Protein AF-X1MRV0-F1 (afdb_monomer_lite)

InterPro domains:
  IPR003615 HNH nuclease [cd00085] (153-183)

Secondary structure (DSSP, 8-state):
--HHHHHHTTSS---TTS--HHHHHHHHHHHHHTGGGTS-HHHHHHHHHHHIIIIITTSSSEEEE-HHHHHHT-B-TTS-B---HHHHHHHHHHHHHTTSEEEEEE-SS-EEEEE--GGGSHHHHHHHHHHHHHHHHHT------TTT-HHHHHHHHHHTTTB-TTT--B--TTT-SGGG---HHHHHHHHHHHHHHHHTTTGGG-

Sequence (206 aa):
MSYILDVMNGKIEPRADRISLEQYVVENSYITKYLSRIVKDKALAIYHVLFHLTYFETGKSEIIIPWAKVGAFIRSEQGNIIDNNTTVKRRLGDLFQNKCINVNRQRGGANEILVHLPSEIPTCRELIEKEESALLEKEQPDKADYYSDSERRLMVLDRDKRKCIYCLIDVSEDSYVLDHIIPASIFLSISTSLKVKSTEAEEALI

Foldseek 3Di:
DWPQVCVVVVVDPDDPQFDDPVRLVVLLVLLVVFVPVQADPLLSLLLNLLSCVARGRPRHQKDKAFLQVSQQVDADPVRDGSNDSVSSVVRVVSCVVQVQKDFPDDDVGITTIGGDGLCRRPRSVVVVVVVVVVVVVVPPPPPDDCPPDLVSVVVVCVVVVQADPPPRDRHDSVRPPPPPDDPPVVVVVVVVVVVVVVVVVVVVPD

Organism: NCBI:txid412755

pLDDT: mean 79.41, std 15.35, range [37.81, 95.0]

Radius of gyration: 30.68 Å; chains: 1; bounding box: 88×43×66 Å

Structure (mmCIF, N/CA/C/O backbone):
data_AF-X1MRV0-F1
#
_entry.id   AF-X1MRV0-F1
#
loop_
_atom_site.group_PDB
_atom_site.id
_atom_site.type_symbol
_atom_site.label_atom_id
_atom_site.label_alt_id
_atom_site.label_comp_id
_atom_site.label_asym_id
_atom_site.label_entity_id
_atom_site.label_seq_id
_atom_site.pdbx_PDB_ins_code
_atom_site.Cartn_x
_atom_site.Cartn_y
_atom_site.Cartn_z
_atom_site.occupancy
_atom_site.B_iso_or_equiv
_atom_site.auth_seq_id
_atom_site.auth_comp_id
_atom_site.auth_asym_id
_atom_site.auth_atom_id
_atom_site.pdbx_PDB_model_num
ATOM 1 N N . MET A 1 1 ? 5.830 -17.963 -8.864 1.00 60.06 1 MET A N 1
ATOM 2 C CA . MET A 1 1 ? 5.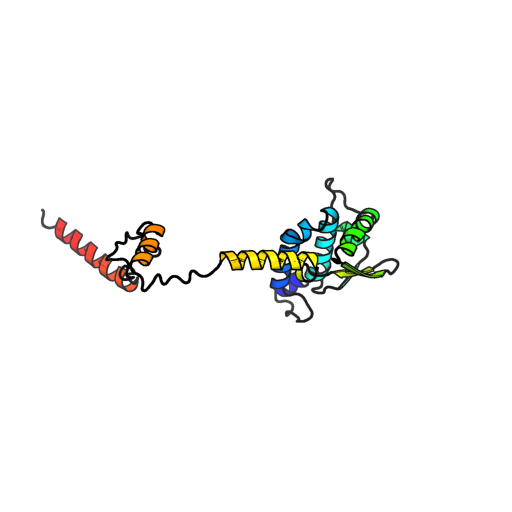473 -18.540 -7.555 1.00 60.06 1 MET A CA 1
ATOM 3 C C . MET A 1 1 ? 5.481 -17.368 -6.609 1.00 60.06 1 MET A C 1
ATOM 5 O O . MET A 1 1 ? 6.534 -16.757 -6.481 1.00 60.06 1 MET A O 1
ATOM 9 N N . SER A 1 2 ? 4.309 -16.998 -6.097 1.00 84.75 2 SER A N 1
ATOM 10 C CA . SER A 1 2 ? 4.157 -15.821 -5.245 1.00 84.75 2 SER A CA 1
ATOM 11 C C . SER A 1 2 ? 4.504 -16.193 -3.810 1.00 84.75 2 SER A C 1
ATOM 13 O O . SER A 1 2 ? 3.915 -17.125 -3.260 1.00 84.75 2 SER A O 1
ATOM 15 N N . TYR A 1 3 ? 5.433 -15.448 -3.210 1.00 87.75 3 TYR A N 1
ATOM 16 C CA . TYR A 1 3 ? 5.837 -15.627 -1.820 1.00 87.75 3 TYR A CA 1
ATOM 17 C C . TYR A 1 3 ? 4.640 -15.624 -0.866 1.00 87.75 3 TYR A C 1
ATOM 19 O O . TYR A 1 3 ? 4.511 -16.537 -0.054 1.00 87.75 3 TYR A O 1
ATOM 27 N N . ILE A 1 4 ? 3.739 -14.645 -0.988 1.00 87.12 4 ILE A N 1
ATOM 28 C CA . ILE A 1 4 ? 2.578 -14.546 -0.096 1.00 87.12 4 ILE A CA 1
ATOM 29 C C . ILE A 1 4 ? 1.635 -15.740 -0.270 1.00 87.12 4 ILE A C 1
ATOM 31 O O . ILE A 1 4 ? 1.168 -16.286 0.728 1.00 87.12 4 ILE A O 1
ATOM 35 N N . LEU A 1 5 ? 1.399 -16.208 -1.501 1.00 88.06 5 LEU A N 1
ATOM 36 C CA . LEU A 1 5 ? 0.583 -17.409 -1.722 1.00 88.06 5 LEU A CA 1
ATOM 37 C C . LEU A 1 5 ? 1.225 -18.659 -1.115 1.00 88.06 5 LEU A C 1
ATOM 39 O O . LEU A 1 5 ? 0.522 -19.517 -0.585 1.00 88.06 5 LEU A O 1
ATOM 43 N N . ASP A 1 6 ? 2.545 -18.785 -1.190 1.00 88.56 6 ASP A N 1
ATOM 44 C CA . ASP A 1 6 ? 3.247 -19.933 -0.622 1.00 88.56 6 ASP A CA 1
ATOM 45 C C . ASP A 1 6 ? 3.240 -19.908 0.916 1.00 88.56 6 ASP A C 1
ATOM 47 O O . ASP A 1 6 ? 3.082 -20.964 1.532 1.00 88.56 6 ASP A O 1
ATOM 51 N N . VAL A 1 7 ? 3.310 -18.721 1.533 1.00 87.69 7 VAL A N 1
ATOM 52 C CA . VAL A 1 7 ? 3.119 -18.533 2.984 1.00 87.69 7 VAL A CA 1
ATOM 53 C C . VAL A 1 7 ? 1.683 -18.871 3.394 1.00 87.69 7 VAL A C 1
ATOM 55 O O . VAL A 1 7 ? 1.481 -19.634 4.334 1.00 87.69 7 VAL A O 1
ATOM 58 N N . MET A 1 8 ? 0.676 -18.380 2.661 1.00 87.94 8 MET A N 1
ATOM 59 C CA . MET A 1 8 ? -0.739 -18.675 2.938 1.00 87.94 8 MET A CA 1
ATOM 60 C C . MET A 1 8 ? -1.063 -20.169 2.836 1.00 87.94 8 MET A C 1
ATOM 62 O O . MET A 1 8 ? -1.865 -20.684 3.608 1.00 87.94 8 MET A O 1
ATOM 66 N N . ASN A 1 9 ? -0.429 -20.871 1.897 1.00 91.06 9 ASN A N 1
ATOM 67 C CA . ASN A 1 9 ? -0.607 -22.311 1.710 1.00 91.06 9 ASN A CA 1
ATOM 68 C C . ASN A 1 9 ? 0.252 -23.161 2.665 1.00 91.06 9 ASN A C 1
ATOM 70 O O . ASN A 1 9 ? 0.279 -24.383 2.518 1.00 91.06 9 ASN A O 1
ATOM 74 N N . GLY A 1 10 ? 0.997 -22.543 3.589 1.00 85.75 10 GLY A N 1
ATOM 75 C CA . GLY A 1 10 ? 1.871 -23.243 4.534 1.00 85.75 10 GLY A CA 1
ATOM 76 C C . GLY A 1 10 ? 3.056 -23.965 3.884 1.00 85.75 10 GLY A C 1
ATOM 77 O O . GLY A 1 10 ? 3.650 -24.846 4.499 1.00 85.75 10 GLY A O 1
ATOM 78 N N . LYS A 1 11 ? 3.409 -23.628 2.636 1.00 87.44 11 LYS A N 1
ATOM 79 C CA . LYS A 1 11 ? 4.539 -24.247 1.920 1.00 87.44 11 LYS A CA 1
ATOM 80 C C . LYS A 1 11 ? 5.888 -23.703 2.381 1.00 87.44 11 LYS A C 1
ATOM 82 O O . LYS A 1 11 ? 6.911 -24.352 2.173 1.00 87.44 11 LYS A O 1
ATOM 87 N N . ILE A 1 12 ? 5.899 -22.487 2.927 1.00 87.44 12 ILE A N 1
ATOM 88 C CA . ILE A 1 12 ? 7.101 -21.765 3.346 1.00 87.44 12 ILE A CA 1
ATOM 89 C C . ILE A 1 12 ? 6.813 -21.083 4.685 1.00 87.44 12 ILE A C 1
ATOM 91 O O . ILE A 1 12 ? 5.772 -20.449 4.843 1.00 87.44 12 ILE A O 1
ATOM 95 N N . GLU A 1 13 ? 7.749 -21.181 5.628 1.00 82.44 13 GLU A N 1
ATOM 96 C CA . GLU A 1 13 ? 7.674 -20.447 6.893 1.00 82.44 13 GLU A CA 1
ATOM 97 C C . GLU A 1 13 ? 7.968 -18.947 6.697 1.00 82.44 13 GLU A C 1
ATOM 99 O O . GLU A 1 13 ? 8.847 -18.582 5.900 1.00 82.44 13 GLU A O 1
ATOM 104 N N . PRO A 1 14 ? 7.261 -18.059 7.421 1.00 82.25 14 PRO A N 1
ATOM 105 C CA . PRO A 1 14 ? 7.489 -16.623 7.351 1.00 82.25 14 PRO A CA 1
ATOM 106 C C . PRO A 1 14 ? 8.908 -16.283 7.814 1.00 82.25 14 PRO A C 1
ATOM 108 O O . PRO A 1 14 ? 9.385 -16.761 8.843 1.00 82.25 14 PRO A O 1
ATOM 111 N N . ARG A 1 15 ? 9.594 -15.437 7.044 1.00 84.62 15 ARG A N 1
ATOM 112 C CA . ARG A 1 15 ? 10.956 -14.993 7.360 1.00 84.62 15 ARG A CA 1
ATOM 113 C C . ARG A 1 15 ? 10.948 -13.558 7.863 1.00 84.62 15 ARG A C 1
ATOM 115 O O . ARG A 1 15 ? 10.247 -12.725 7.302 1.00 84.62 15 ARG A O 1
ATOM 122 N N . ALA A 1 16 ? 11.790 -13.258 8.850 1.00 81.00 16 ALA A N 1
ATOM 123 C CA . ALA A 1 16 ? 11.923 -11.913 9.414 1.00 81.00 16 ALA A CA 1
ATOM 124 C C . ALA A 1 16 ? 12.467 -10.870 8.415 1.00 81.00 16 ALA A C 1
ATOM 126 O O . ALA A 1 16 ? 12.251 -9.679 8.598 1.00 81.00 16 ALA A O 1
ATOM 127 N N . ASP A 1 17 ? 13.161 -11.300 7.352 1.00 84.69 17 ASP A N 1
ATOM 128 C CA . ASP A 1 17 ? 13.683 -10.422 6.293 1.00 84.69 17 ASP A CA 1
ATOM 129 C C . ASP A 1 17 ? 12.650 -10.091 5.202 1.00 84.69 17 ASP A C 1
ATOM 131 O O . ASP A 1 17 ? 13.000 -9.492 4.181 1.00 84.69 17 ASP A O 1
ATOM 135 N N . ARG A 1 18 ? 11.399 -10.532 5.370 1.00 87.62 18 ARG A N 1
ATOM 136 C CA . ARG A 1 18 ? 10.326 -10.383 4.388 1.00 87.62 18 ARG A CA 1
ATOM 137 C C . ARG A 1 18 ? 9.059 -9.853 5.038 1.00 87.62 18 ARG A C 1
ATOM 139 O O . ARG A 1 18 ? 8.814 -10.066 6.220 1.00 87.62 18 ARG A O 1
ATOM 146 N N . ILE A 1 19 ? 8.234 -9.201 4.230 1.00 91.50 19 ILE A N 1
ATOM 147 C CA . ILE A 1 19 ? 6.936 -8.692 4.677 1.00 91.50 19 ILE A CA 1
ATOM 148 C C . ILE A 1 19 ? 6.023 -9.842 5.136 1.00 91.50 19 ILE A C 1
ATOM 150 O O . ILE A 1 19 ? 6.005 -10.919 4.529 1.00 91.50 19 ILE A O 1
ATOM 154 N N . SER A 1 20 ? 5.257 -9.618 6.202 1.00 91.69 20 SER A N 1
ATOM 155 C CA . SER A 1 20 ? 4.195 -10.537 6.621 1.00 91.69 20 SER A CA 1
ATOM 156 C C . SER A 1 20 ? 2.920 -10.317 5.797 1.00 91.69 20 SER A C 1
ATOM 158 O O . SER A 1 20 ? 2.747 -9.281 5.153 1.00 91.69 20 SER A O 1
ATOM 160 N N . LEU A 1 21 ? 1.994 -11.282 5.820 1.00 90.19 21 LEU A N 1
ATOM 161 C CA . LEU A 1 21 ? 0.690 -11.120 5.165 1.00 90.19 21 LEU A CA 1
ATOM 162 C C . LEU A 1 21 ? -0.099 -9.948 5.767 1.00 90.19 21 LEU A C 1
ATOM 164 O O . LEU A 1 21 ? -0.656 -9.142 5.029 1.00 90.19 21 LEU A O 1
ATOM 168 N N . GLU A 1 22 ? -0.118 -9.841 7.096 1.00 90.88 22 GLU A N 1
ATOM 169 C CA . GLU A 1 22 ? -0.812 -8.768 7.816 1.00 90.88 22 GLU A CA 1
ATOM 170 C C . GLU A 1 22 ? -0.275 -7.398 7.404 1.00 90.88 22 GLU A C 1
ATOM 172 O O . GLU A 1 22 ? -1.039 -6.520 7.004 1.00 90.88 22 GLU A O 1
ATOM 177 N N . GLN A 1 23 ? 1.052 -7.249 7.403 1.00 92.25 23 GLN A N 1
ATOM 178 C CA . GLN A 1 23 ? 1.693 -6.009 6.991 1.00 92.25 23 GLN A CA 1
ATOM 179 C C . GLN A 1 23 ? 1.422 -5.707 5.514 1.00 92.25 23 GLN A C 1
ATOM 181 O O . GLN A 1 23 ? 1.105 -4.570 5.181 1.00 92.25 23 GLN A O 1
ATOM 186 N N . TYR A 1 24 ? 1.466 -6.706 4.625 1.00 94.00 24 TYR A N 1
ATOM 187 C CA . TYR A 1 24 ? 1.129 -6.507 3.213 1.00 94.00 24 TYR A CA 1
ATOM 188 C C . TYR A 1 24 ? -0.292 -5.963 3.029 1.00 94.00 24 TYR A C 1
ATOM 190 O O . TYR A 1 24 ? -0.493 -5.039 2.245 1.00 94.00 24 TYR A O 1
ATOM 198 N N . VAL A 1 25 ? -1.274 -6.508 3.753 1.00 93.88 25 VAL A N 1
ATOM 199 C CA . VAL A 1 25 ? -2.677 -6.073 3.665 1.00 93.88 25 VAL A CA 1
ATOM 200 C C . VAL A 1 25 ? -2.846 -4.640 4.170 1.00 93.88 25 VAL A C 1
ATOM 202 O O . VAL A 1 25 ? -3.489 -3.832 3.493 1.00 93.88 25 VAL A O 1
ATOM 205 N N . VAL A 1 26 ? -2.246 -4.309 5.317 1.00 94.25 26 VAL A N 1
ATOM 206 C CA . VAL A 1 26 ? -2.285 -2.952 5.884 1.00 94.25 26 VAL A CA 1
ATOM 207 C C . VAL A 1 26 ? -1.642 -1.953 4.926 1.00 94.25 26 VAL A C 1
ATOM 209 O O . VAL A 1 26 ? -2.277 -0.971 4.543 1.00 94.25 26 VAL A O 1
ATOM 212 N N . GLU A 1 27 ? -0.432 -2.236 4.451 1.00 94.38 27 GLU A N 1
ATOM 213 C CA . GLU A 1 27 ? 0.288 -1.351 3.535 1.00 94.38 27 GLU A CA 1
ATOM 214 C C . GLU A 1 27 ? -0.450 -1.215 2.199 1.00 94.38 27 GLU A C 1
ATOM 216 O O . GLU A 1 27 ? -0.593 -0.111 1.683 1.00 94.38 27 GLU A O 1
ATOM 221 N N . ASN A 1 28 ? -1.033 -2.293 1.667 1.00 94.38 28 ASN A N 1
ATOM 222 C CA . ASN A 1 28 ? -1.857 -2.220 0.461 1.00 94.38 28 ASN A CA 1
ATOM 223 C C . ASN A 1 28 ? -3.084 -1.306 0.654 1.00 94.38 28 ASN A C 1
ATOM 225 O O . ASN A 1 28 ? -3.447 -0.545 -0.247 1.00 94.38 28 ASN A O 1
ATOM 229 N N . SER A 1 29 ? -3.699 -1.324 1.843 1.00 94.38 29 SER A N 1
ATOM 230 C CA . SER A 1 29 ? -4.788 -0.397 2.177 1.00 94.38 29 SER A CA 1
ATOM 231 C C . SER A 1 29 ? -4.311 1.063 2.161 1.00 94.38 29 SER A C 1
ATOM 233 O O . SER A 1 29 ? -4.988 1.933 1.601 1.00 94.38 29 SER A O 1
ATOM 235 N N . TYR A 1 30 ? -3.097 1.325 2.656 1.00 94.88 30 TYR A N 1
ATOM 236 C CA . TYR A 1 30 ? -2.500 2.660 2.714 1.00 94.88 30 TYR A CA 1
ATOM 237 C C . TYR A 1 30 ? -2.228 3.255 1.331 1.00 94.88 30 TYR A C 1
ATOM 239 O O . TYR A 1 30 ? -2.362 4.468 1.151 1.00 94.88 30 TYR A O 1
ATOM 247 N N . ILE A 1 31 ? -1.946 2.422 0.325 1.00 94.00 31 ILE A N 1
ATOM 248 C CA . ILE A 1 31 ? -1.811 2.870 -1.071 1.00 94.00 31 ILE A CA 1
ATOM 249 C C . ILE A 1 31 ? -3.087 3.582 -1.525 1.00 94.00 31 ILE A C 1
ATOM 251 O O . ILE A 1 31 ? -3.056 4.714 -2.009 1.00 94.00 31 ILE A O 1
ATOM 255 N N . THR A 1 32 ? -4.229 2.921 -1.355 1.00 91.88 32 THR A N 1
ATOM 256 C CA . THR A 1 32 ? -5.513 3.456 -1.823 1.00 91.88 32 THR A CA 1
ATOM 257 C C . THR A 1 32 ? -6.003 4.620 -0.969 1.00 91.88 32 THR A C 1
ATOM 259 O O . THR A 1 32 ? -6.609 5.552 -1.497 1.00 91.88 32 THR A O 1
ATOM 262 N N . LYS A 1 33 ? -5.710 4.602 0.334 1.00 92.50 33 LYS A N 1
ATOM 263 C CA . LYS A 1 33 ? -6.206 5.589 1.295 1.00 92.50 33 LYS A CA 1
ATOM 264 C C . LYS A 1 33 ? -5.391 6.885 1.318 1.00 92.50 33 LYS A C 1
ATOM 266 O O . LYS A 1 33 ? -5.978 7.968 1.379 1.00 92.50 33 LYS A O 1
ATOM 271 N N . TYR A 1 34 ? -4.064 6.775 1.251 1.00 93.56 34 TYR A N 1
ATOM 272 C CA . TYR A 1 34 ? -3.136 7.896 1.426 1.00 93.56 34 TYR A CA 1
ATOM 273 C C . TYR A 1 34 ? -2.383 8.235 0.147 1.00 93.56 34 TYR A C 1
ATOM 275 O O . TYR A 1 34 ? -2.407 9.388 -0.283 1.00 93.56 34 TYR A O 1
ATOM 283 N N . LEU A 1 35 ? -1.758 7.247 -0.500 1.00 92.06 35 LEU A N 1
ATOM 284 C CA . LEU A 1 35 ? -0.903 7.518 -1.660 1.00 92.06 35 LEU A CA 1
ATOM 285 C C . LEU A 1 35 ? -1.6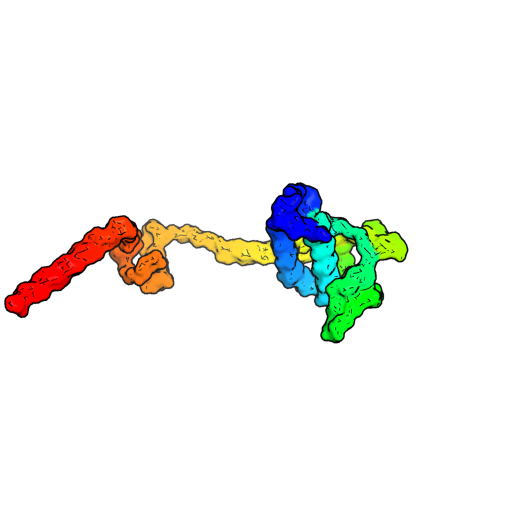96 8.073 -2.853 1.00 92.06 35 LEU A C 1
ATOM 287 O O . LEU A 1 35 ? -1.188 8.920 -3.587 1.00 92.06 35 LEU A O 1
ATOM 291 N N . SER A 1 36 ? -2.961 7.674 -2.997 1.00 92.75 36 SER A N 1
ATOM 292 C CA . SER A 1 36 ? -3.898 8.220 -3.992 1.00 92.75 36 SER A CA 1
ATOM 293 C C . SER A 1 36 ? -4.127 9.732 -3.882 1.00 92.75 36 SER A C 1
ATOM 295 O O . SER A 1 36 ? -4.467 10.374 -4.872 1.00 92.75 36 SER A O 1
ATOM 297 N N . ARG A 1 37 ? -3.915 10.326 -2.700 1.00 91.12 37 ARG A N 1
ATOM 298 C CA . ARG A 1 37 ? -4.053 11.776 -2.469 1.00 91.12 37 ARG A CA 1
ATOM 299 C C . ARG A 1 37 ? -2.806 12.563 -2.873 1.00 91.12 37 ARG A C 1
ATOM 301 O O . ARG A 1 37 ? -2.866 13.783 -2.982 1.00 91.12 37 ARG A O 1
ATOM 308 N N . ILE A 1 38 ? -1.682 11.873 -3.057 1.00 89.56 38 ILE A N 1
ATOM 309 C CA . ILE A 1 38 ? -0.359 12.466 -3.283 1.00 89.56 38 ILE A CA 1
ATOM 310 C C . ILE A 1 38 ? 0.08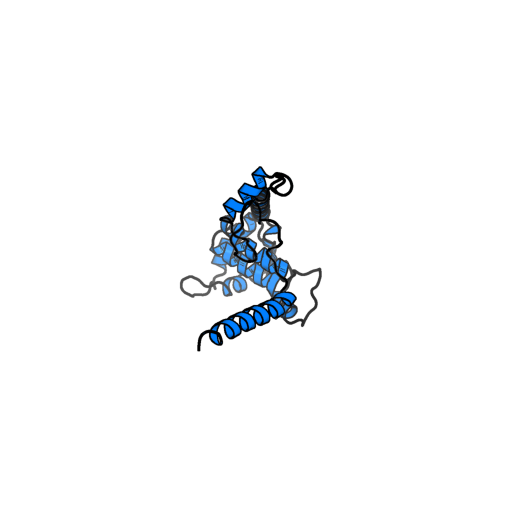0 12.254 -4.736 1.00 89.56 38 ILE A C 1
ATOM 312 O O . ILE A 1 38 ? 0.634 13.150 -5.374 1.00 89.56 38 ILE A O 1
ATOM 316 N N . VAL A 1 39 ? -0.165 11.058 -5.269 1.00 91.38 39 VAL A N 1
ATOM 317 C CA . VAL A 1 39 ? 0.342 10.612 -6.566 1.00 91.38 39 VAL A CA 1
ATOM 318 C C . VAL A 1 39 ? -0.796 10.522 -7.582 1.00 91.38 39 VAL A C 1
ATOM 320 O O . VAL A 1 39 ? -1.868 10.005 -7.295 1.00 91.38 39 VAL A O 1
ATOM 323 N N . LYS A 1 40 ? -0.537 10.980 -8.812 1.00 88.94 40 LYS A N 1
ATOM 324 C CA . LYS A 1 40 ? -1.498 10.931 -9.927 1.00 88.94 40 LYS A CA 1
ATOM 325 C C . LYS A 1 40 ? -1.834 9.494 -10.334 1.00 88.94 40 LYS A C 1
ATOM 327 O O . LYS A 1 40 ? -0.951 8.639 -10.349 1.00 88.94 40 LYS A O 1
ATOM 332 N N . ASP A 1 41 ? -3.046 9.273 -10.837 1.00 86.25 41 ASP A N 1
ATOM 333 C CA . ASP A 1 41 ? -3.634 7.954 -11.139 1.00 86.25 41 ASP A CA 1
ATOM 334 C C . ASP A 1 41 ? -2.705 6.979 -11.880 1.00 86.25 41 ASP A C 1
ATOM 336 O O . ASP A 1 41 ? -2.531 5.831 -11.480 1.00 86.25 41 ASP A O 1
ATOM 340 N N . LYS A 1 42 ? -2.042 7.429 -12.954 1.00 87.06 42 LYS A N 1
ATOM 341 C CA . LYS A 1 42 ? -1.137 6.558 -13.729 1.00 87.06 42 LYS A CA 1
ATOM 342 C C . LYS A 1 42 ? 0.142 6.206 -12.969 1.00 87.06 42 LYS A C 1
ATOM 344 O O . LYS A 1 42 ? 0.654 5.104 -13.130 1.00 87.06 42 LYS A O 1
ATOM 349 N N . ALA A 1 43 ? 0.673 7.134 -12.177 1.00 89.12 43 ALA A N 1
ATOM 350 C CA . ALA A 1 43 ? 1.832 6.872 -11.330 1.00 89.12 43 ALA A CA 1
ATOM 351 C C . ALA A 1 43 ? 1.443 5.971 -10.145 1.00 89.12 43 ALA A C 1
ATOM 353 O O . ALA A 1 43 ? 2.186 5.046 -9.828 1.00 89.12 43 ALA A O 1
ATOM 354 N N . LEU A 1 44 ? 0.243 6.152 -9.584 1.00 92.12 44 LEU A N 1
ATOM 355 C CA . LEU A 1 44 ? -0.329 5.276 -8.561 1.00 92.12 44 LEU A CA 1
ATOM 356 C C . LEU A 1 44 ? -0.475 3.836 -9.072 1.00 92.12 44 LEU A C 1
ATOM 358 O O . LEU A 1 44 ? -0.054 2.904 -8.396 1.00 92.12 44 LEU A O 1
ATOM 362 N N . ALA A 1 45 ? -0.987 3.648 -10.292 1.00 90.75 45 ALA A N 1
ATOM 363 C CA . ALA A 1 45 ? -1.087 2.328 -10.915 1.00 90.75 45 ALA A CA 1
ATOM 364 C C . ALA A 1 45 ? 0.289 1.662 -11.095 1.00 90.75 45 ALA A C 1
ATOM 366 O O . ALA A 1 45 ? 0.452 0.481 -10.793 1.00 90.75 45 ALA A O 1
ATOM 367 N N . ILE A 1 46 ? 1.299 2.423 -11.538 1.00 91.56 46 ILE A N 1
ATOM 368 C CA . ILE A 1 46 ? 2.681 1.928 -11.650 1.00 91.56 46 ILE A CA 1
ATOM 369 C C . ILE A 1 46 ? 3.213 1.507 -10.280 1.00 91.56 46 ILE A C 1
ATOM 371 O O . ILE A 1 46 ? 3.786 0.424 -10.160 1.00 91.56 46 ILE A O 1
ATOM 375 N N . TYR A 1 47 ? 3.009 2.331 -9.252 1.00 94.06 47 TYR A N 1
ATOM 376 C CA . TYR A 1 47 ? 3.424 2.002 -7.894 1.00 94.06 47 TYR A CA 1
ATOM 377 C C . TYR A 1 47 ? 2.730 0.737 -7.384 1.00 94.06 47 TYR A C 1
ATOM 379 O O . TYR A 1 47 ? 3.398 -0.140 -6.855 1.00 94.06 47 TYR A O 1
ATOM 387 N N . HIS A 1 48 ? 1.425 0.585 -7.610 1.00 93.88 48 HIS A N 1
ATOM 388 C CA . HIS A 1 48 ? 0.671 -0.589 -7.172 1.00 93.88 48 HIS A CA 1
ATOM 389 C C . HIS A 1 48 ? 1.173 -1.885 -7.831 1.00 93.88 48 HIS A C 1
ATOM 391 O O . HIS A 1 48 ? 1.276 -2.923 -7.175 1.00 93.88 48 HIS A O 1
ATOM 397 N N . VAL A 1 49 ? 1.524 -1.833 -9.120 1.00 92.88 49 VAL A N 1
ATOM 398 C CA . VAL A 1 49 ? 2.151 -2.966 -9.820 1.00 92.88 49 VAL A CA 1
ATOM 399 C C . VAL A 1 49 ? 3.525 -3.271 -9.231 1.00 92.88 49 VAL A C 1
ATOM 401 O O . VAL A 1 49 ? 3.824 -4.431 -8.960 1.00 92.88 49 VAL A O 1
ATOM 404 N N . LEU A 1 50 ? 4.359 -2.250 -9.016 1.00 93.25 50 LEU A N 1
ATOM 405 C CA . LEU A 1 50 ? 5.685 -2.428 -8.424 1.00 93.25 50 LEU A CA 1
ATOM 406 C C . LEU A 1 50 ? 5.593 -3.024 -7.018 1.00 93.25 50 LEU A C 1
ATOM 408 O O . LEU A 1 50 ? 6.266 -4.011 -6.760 1.00 93.25 50 LEU A O 1
ATOM 412 N N . PHE A 1 51 ? 4.714 -2.487 -6.172 1.00 95.00 51 PHE A N 1
ATOM 413 C CA . PHE A 1 51 ? 4.445 -2.962 -4.817 1.00 95.00 51 PHE A CA 1
ATOM 414 C C . PHE A 1 51 ? 3.999 -4.428 -4.797 1.00 95.00 51 PHE A C 1
ATOM 416 O O . PHE A 1 51 ? 4.466 -5.217 -3.979 1.00 95.00 51 PHE A O 1
ATOM 423 N N . HIS A 1 52 ? 3.123 -4.827 -5.722 1.00 93.50 52 HIS A N 1
ATOM 424 C CA . HIS A 1 52 ? 2.717 -6.223 -5.843 1.00 93.50 52 HIS A CA 1
ATOM 425 C C . HIS A 1 52 ? 3.895 -7.110 -6.278 1.00 93.50 52 HIS A C 1
ATOM 427 O O . HIS A 1 52 ? 4.197 -8.113 -5.637 1.00 93.50 52 HIS A O 1
ATOM 433 N N . LEU A 1 53 ? 4.633 -6.724 -7.319 1.00 92.31 53 LEU A N 1
ATOM 434 C CA . LEU A 1 53 ? 5.770 -7.514 -7.798 1.00 92.31 53 LEU A CA 1
ATOM 435 C C . LEU A 1 53 ? 6.911 -7.614 -6.774 1.00 92.31 53 LEU A C 1
ATOM 437 O O . LEU A 1 53 ? 7.602 -8.628 -6.741 1.00 92.31 53 LEU A O 1
ATOM 441 N N . THR A 1 54 ? 7.125 -6.599 -5.939 1.00 93.12 54 THR A N 1
ATOM 442 C CA . THR A 1 54 ? 8.118 -6.647 -4.861 1.00 93.12 54 THR A CA 1
ATOM 443 C C . THR A 1 54 ? 7.596 -7.481 -3.698 1.00 93.12 54 THR A C 1
ATOM 445 O O . THR A 1 54 ? 8.085 -8.582 -3.438 1.00 93.12 54 THR A O 1
ATOM 448 N N . TYR A 1 55 ? 6.556 -7.012 -3.021 1.00 93.38 55 TYR A N 1
ATOM 449 C CA . TYR A 1 55 ? 6.161 -7.541 -1.722 1.00 93.38 55 TYR A CA 1
ATOM 450 C C . TYR A 1 55 ? 5.313 -8.807 -1.815 1.00 93.38 55 TYR A C 1
ATOM 452 O O . TYR A 1 55 ? 5.489 -9.708 -0.998 1.00 93.38 55 TYR A O 1
ATOM 460 N N . PHE A 1 56 ? 4.451 -8.932 -2.825 1.00 92.12 56 PHE A N 1
ATOM 461 C CA . PHE A 1 56 ? 3.618 -10.126 -2.974 1.00 92.12 56 PHE A CA 1
ATOM 462 C C . PHE A 1 56 ? 4.402 -11.300 -3.568 1.00 92.12 56 PHE A C 1
ATOM 464 O O . PHE A 1 56 ? 4.362 -12.409 -3.035 1.00 92.12 56 PHE A O 1
ATOM 471 N N . GLU A 1 57 ? 5.143 -11.062 -4.655 1.00 90.75 57 GLU A N 1
ATOM 472 C CA . GLU A 1 57 ? 5.877 -12.133 -5.339 1.00 90.75 57 GLU A CA 1
ATOM 473 C C . GLU A 1 57 ? 7.185 -12.501 -4.629 1.00 90.75 57 GLU A C 1
ATOM 475 O O . GLU A 1 57 ? 7.475 -13.687 -4.478 1.00 90.75 57 GLU A O 1
ATOM 480 N N . THR A 1 58 ? 7.979 -11.519 -4.181 1.00 88.88 58 THR A N 1
ATOM 481 C CA . THR A 1 58 ? 9.311 -11.790 -3.597 1.00 88.88 58 THR A CA 1
ATOM 482 C C . THR A 1 58 ? 9.356 -11.681 -2.074 1.00 88.88 58 THR A C 1
ATOM 484 O O . THR A 1 58 ? 10.190 -12.333 -1.437 1.00 88.88 58 THR A O 1
ATOM 487 N N . GLY A 1 59 ? 8.469 -10.875 -1.484 1.00 88.69 59 GLY A N 1
ATOM 488 C CA . GLY A 1 59 ? 8.475 -10.549 -0.059 1.00 88.69 59 GLY A CA 1
ATOM 489 C C . GLY A 1 59 ? 9.498 -9.487 0.351 1.00 88.69 59 GLY A C 1
ATOM 490 O O . GLY A 1 59 ? 9.586 -9.188 1.537 1.00 88.69 59 GLY A O 1
ATOM 491 N N . LYS A 1 60 ? 10.276 -8.930 -0.587 1.00 91.75 60 LYS A N 1
ATOM 492 C CA . LYS A 1 60 ? 11.348 -7.952 -0.328 1.00 91.75 60 LYS A CA 1
ATOM 493 C C . LYS A 1 60 ? 11.039 -6.603 -0.969 1.00 91.75 60 LYS A C 1
ATOM 495 O O . LYS A 1 60 ? 10.275 -6.542 -1.925 1.00 91.75 60 LYS A O 1
ATOM 500 N N . SER A 1 61 ? 11.669 -5.540 -0.469 1.00 90.06 61 SER A N 1
ATOM 501 C CA . SER A 1 61 ? 11.550 -4.174 -1.006 1.00 90.06 61 SER A CA 1
ATOM 502 C C . SER A 1 61 ? 12.318 -3.958 -2.315 1.00 90.06 61 SER A C 1
ATOM 504 O O . SER A 1 61 ? 12.031 -3.018 -3.054 1.00 90.06 61 SER A O 1
ATOM 506 N N . GLU A 1 62 ? 13.282 -4.824 -2.628 1.00 92.06 62 GLU A N 1
ATOM 507 C CA . GLU A 1 62 ? 14.135 -4.712 -3.810 1.00 92.06 62 GLU A CA 1
ATOM 508 C C . GLU A 1 62 ? 13.719 -5.688 -4.914 1.00 92.06 62 GLU A C 1
ATOM 510 O O . GLU A 1 62 ? 13.503 -6.878 -4.672 1.00 92.06 62 GLU A O 1
ATOM 515 N N . ILE A 1 63 ? 13.665 -5.199 -6.155 1.00 91.19 63 ILE A N 1
ATOM 516 C CA . ILE A 1 63 ? 13.381 -6.007 -7.344 1.00 91.19 63 ILE A CA 1
ATOM 517 C C . ILE A 1 63 ? 14.264 -5.607 -8.522 1.00 91.19 63 ILE A C 1
ATOM 519 O O . ILE A 1 63 ? 14.605 -4.441 -8.719 1.00 91.19 63 ILE A O 1
ATOM 523 N N . ILE A 1 64 ? 14.594 -6.592 -9.356 1.00 91.00 64 ILE A N 1
ATOM 524 C CA . ILE A 1 64 ? 15.315 -6.393 -10.612 1.00 91.00 64 ILE A CA 1
ATOM 525 C C . ILE A 1 64 ? 14.341 -6.602 -11.768 1.00 91.00 64 ILE A C 1
ATOM 527 O O . ILE A 1 64 ? 13.958 -7.735 -12.068 1.00 91.00 64 ILE A O 1
ATOM 531 N N . ILE A 1 65 ? 13.915 -5.517 -12.420 1.00 88.81 65 ILE A N 1
ATOM 532 C CA . ILE A 1 65 ? 12.903 -5.597 -13.481 1.00 88.81 65 ILE A CA 1
ATOM 533 C C . ILE A 1 65 ? 13.098 -4.531 -14.576 1.00 88.81 65 ILE A C 1
ATOM 535 O O . ILE A 1 65 ? 13.424 -3.374 -14.290 1.00 88.81 65 ILE A O 1
ATOM 539 N N . PRO A 1 66 ? 12.921 -4.882 -15.866 1.00 87.81 66 PRO A N 1
ATOM 540 C CA . PRO A 1 66 ? 12.847 -3.891 -16.935 1.00 87.81 66 PRO A CA 1
ATOM 541 C C . PRO A 1 66 ? 11.522 -3.119 -16.872 1.00 87.81 66 PRO A C 1
ATOM 543 O O . PRO A 1 66 ? 10.456 -3.707 -16.694 1.00 87.81 66 PRO A O 1
ATOM 546 N N . TRP A 1 67 ? 11.560 -1.809 -17.127 1.00 85.25 67 TRP A N 1
ATOM 547 C CA . TRP A 1 67 ? 10.361 -0.955 -17.129 1.00 85.25 67 TRP A CA 1
ATOM 548 C C . TRP A 1 67 ? 9.270 -1.416 -18.104 1.00 85.25 67 TRP A C 1
ATOM 550 O O . TRP A 1 67 ? 8.086 -1.259 -17.821 1.00 85.25 67 TRP A O 1
ATOM 560 N N . ALA A 1 68 ? 9.658 -2.037 -19.222 1.00 82.81 68 ALA A N 1
ATOM 561 C CA . ALA A 1 68 ? 8.715 -2.616 -20.177 1.00 82.81 68 ALA A CA 1
ATOM 562 C C . ALA A 1 68 ? 7.847 -3.719 -19.543 1.00 82.81 68 ALA A C 1
ATOM 564 O O . ALA A 1 68 ? 6.653 -3.795 -19.811 1.00 82.81 68 ALA A O 1
ATOM 565 N N . LYS A 1 69 ? 8.418 -4.530 -18.641 1.00 85.44 69 LYS A N 1
ATOM 566 C CA . LYS A 1 69 ? 7.669 -5.579 -17.939 1.00 85.44 69 LYS A CA 1
ATOM 567 C C . LYS A 1 69 ? 6.688 -4.992 -16.924 1.00 85.44 69 LYS A C 1
ATOM 569 O O . LYS A 1 69 ? 5.625 -5.561 -16.743 1.00 85.44 69 LYS A O 1
ATOM 574 N N . VAL A 1 70 ? 7.000 -3.845 -16.315 1.00 86.06 70 VAL A N 1
ATOM 575 C CA . VAL A 1 70 ? 6.056 -3.122 -15.440 1.00 86.06 70 VAL A CA 1
ATOM 576 C C . VAL A 1 70 ? 4.859 -2.614 -16.250 1.00 86.06 70 VAL A C 1
ATOM 578 O O . VAL A 1 70 ? 3.717 -2.807 -15.843 1.00 86.06 70 VAL A O 1
ATOM 581 N N . GLY A 1 71 ? 5.110 -2.033 -17.430 1.00 82.94 71 GLY A N 1
ATOM 582 C CA . GLY A 1 71 ? 4.057 -1.580 -18.348 1.00 82.94 71 GLY A CA 1
ATOM 583 C C . GLY A 1 71 ? 3.137 -2.705 -18.832 1.00 82.94 71 GLY A C 1
ATOM 584 O O . GLY A 1 71 ? 1.940 -2.479 -18.989 1.00 82.94 71 GLY A O 1
ATOM 585 N N . ALA A 1 72 ? 3.660 -3.929 -18.964 1.00 84.44 72 ALA A N 1
ATOM 586 C CA . ALA A 1 72 ? 2.891 -5.095 -19.399 1.00 84.44 72 ALA A CA 1
ATOM 587 C C . ALA A 1 72 ? 1.723 -5.470 -18.462 1.00 84.44 72 ALA A C 1
ATOM 589 O O . ALA A 1 72 ? 0.734 -6.045 -18.913 1.00 84.44 72 ALA A O 1
ATOM 590 N N . PHE A 1 73 ? 1.816 -5.134 -17.172 1.00 84.25 73 PHE A N 1
ATOM 591 C CA . PHE A 1 73 ? 0.747 -5.382 -16.196 1.00 84.25 73 PHE A CA 1
ATOM 592 C C . PHE A 1 73 ? -0.326 -4.287 -16.178 1.00 84.25 73 PHE A C 1
ATOM 594 O O . PHE A 1 73 ? -1.359 -4.455 -15.533 1.00 84.25 73 PHE A O 1
ATOM 601 N N . ILE A 1 74 ? -0.104 -3.171 -16.876 1.00 82.69 74 ILE A N 1
ATOM 602 C CA . ILE A 1 74 ? -1.010 -2.025 -16.875 1.00 82.69 74 ILE A CA 1
ATOM 603 C C . ILE A 1 74 ? -1.754 -1.993 -18.206 1.00 82.69 74 ILE A C 1
ATOM 605 O O . ILE A 1 74 ? -1.154 -1.876 -19.276 1.00 82.69 74 ILE A O 1
ATOM 609 N N . ARG A 1 75 ? -3.083 -2.064 -18.135 1.00 78.69 75 ARG A N 1
ATOM 610 C CA . ARG A 1 75 ? -3.961 -1.881 -19.292 1.00 78.69 75 ARG A CA 1
ATOM 611 C C . ARG A 1 75 ? -4.454 -0.441 -19.347 1.00 78.69 75 ARG A C 1
ATOM 613 O O . ARG A 1 75 ? -4.769 0.164 -18.326 1.00 78.69 75 ARG A O 1
ATOM 620 N N . SER A 1 76 ? -4.496 0.110 -20.551 1.00 73.94 76 SER A N 1
ATOM 621 C CA . SER A 1 76 ? -5.162 1.380 -20.831 1.00 73.94 76 SER A CA 1
ATOM 622 C C . SER A 1 76 ? -6.685 1.226 -20.793 1.00 73.94 76 SER A C 1
ATOM 624 O O . SER A 1 76 ? -7.209 0.115 -20.855 1.00 73.94 76 SER A O 1
ATOM 626 N N . GLU A 1 77 ? -7.399 2.351 -20.766 1.00 69.44 77 GLU A N 1
ATOM 627 C CA . GLU A 1 77 ? -8.869 2.400 -20.849 1.00 69.44 77 GLU A CA 1
ATOM 628 C C . GLU A 1 77 ? -9.421 1.715 -22.110 1.00 69.44 77 GLU A C 1
ATOM 630 O O . GLU A 1 77 ? -10.528 1.192 -22.103 1.00 69.44 77 GLU A O 1
ATOM 635 N N . GLN A 1 78 ? -8.625 1.657 -23.181 1.00 74.44 78 GLN A N 1
ATOM 636 C CA . GLN A 1 78 ? -8.970 0.995 -24.443 1.00 74.44 78 GLN A CA 1
ATOM 637 C C . GLN A 1 78 ? -8.626 -0.506 -24.445 1.00 74.44 78 GLN A C 1
ATOM 639 O O . GLN A 1 78 ? -8.711 -1.159 -25.480 1.00 74.44 78 GLN A O 1
ATOM 644 N N . GLY A 1 79 ? -8.180 -1.062 -23.314 1.00 72.19 79 GLY A N 1
ATOM 645 C CA . GLY A 1 79 ? -7.797 -2.471 -23.178 1.00 72.19 79 GLY A CA 1
ATOM 646 C C . GLY A 1 79 ? -6.407 -2.820 -23.718 1.00 72.19 79 GLY A C 1
ATOM 647 O O . GLY A 1 79 ? -5.931 -3.931 -23.475 1.00 72.19 79 GLY A O 1
ATOM 648 N N . ASN A 1 80 ? -5.732 -1.876 -24.382 1.00 77.00 80 ASN A N 1
ATOM 649 C CA . ASN A 1 80 ? -4.371 -2.046 -24.889 1.00 77.00 80 ASN A CA 1
ATOM 650 C C . ASN A 1 80 ? -3.361 -2.026 -23.741 1.00 77.00 80 ASN A C 1
ATOM 652 O O . ASN A 1 80 ? -3.484 -1.214 -22.817 1.00 77.00 80 ASN A O 1
ATOM 656 N N . ILE A 1 81 ? -2.362 -2.900 -23.814 1.00 74.62 81 ILE A N 1
ATOM 657 C CA . ILE A 1 81 ? -1.250 -2.935 -22.866 1.00 74.62 81 ILE A CA 1
ATOM 658 C C . ILE A 1 81 ? -0.382 -1.679 -23.072 1.00 74.62 81 ILE A C 1
ATOM 660 O O . ILE A 1 81 ? -0.356 -1.074 -24.147 1.00 74.62 81 ILE A O 1
ATOM 664 N N . ILE A 1 82 ? 0.273 -1.206 -22.009 1.00 68.75 82 ILE A N 1
ATOM 665 C CA . ILE A 1 82 ? 1.247 -0.116 -22.116 1.00 68.75 82 ILE A CA 1
ATOM 666 C C . ILE A 1 82 ? 2.599 -0.712 -22.527 1.00 68.75 82 ILE A C 1
ATOM 668 O O . ILE A 1 82 ? 3.516 -0.861 -21.722 1.00 68.75 82 ILE A O 1
ATOM 672 N N . ASP A 1 83 ? 2.715 -1.051 -23.807 1.00 63.09 83 ASP A N 1
ATOM 673 C CA . ASP A 1 83 ? 3.910 -1.671 -24.401 1.00 63.09 83 ASP A CA 1
ATOM 674 C C . ASP A 1 83 ? 5.068 -0.662 -24.459 1.00 63.09 83 ASP A C 1
ATOM 676 O O . ASP A 1 83 ? 6.253 -0.984 -24.329 1.00 63.09 83 ASP A O 1
ATOM 680 N N . ASN A 1 84 ? 4.707 0.612 -24.631 1.00 64.62 84 ASN A N 1
ATOM 681 C CA . ASN A 1 84 ? 5.647 1.706 -24.771 1.00 64.62 84 ASN A CA 1
ATOM 682 C C . ASN A 1 84 ? 6.169 2.167 -23.404 1.00 64.62 84 ASN A C 1
ATOM 684 O O . ASN A 1 84 ? 5.519 2.907 -22.658 1.00 64.62 84 ASN A O 1
ATOM 688 N N . ASN A 1 85 ? 7.428 1.808 -23.143 1.00 70.69 85 ASN A N 1
ATOM 689 C CA . ASN A 1 85 ? 8.246 2.225 -21.996 1.00 70.69 85 ASN A CA 1
ATOM 690 C C . ASN A 1 85 ? 8.205 3.751 -21.732 1.00 70.69 85 ASN A C 1
ATOM 692 O O . ASN A 1 85 ? 8.403 4.213 -20.610 1.00 70.69 85 ASN A O 1
ATOM 696 N N . THR A 1 86 ? 7.909 4.558 -22.752 1.00 75.50 86 THR A N 1
ATOM 697 C CA . THR A 1 86 ? 7.799 6.020 -22.660 1.00 75.50 86 THR A CA 1
ATOM 698 C C . THR A 1 86 ? 6.755 6.488 -21.650 1.00 75.50 86 THR A C 1
ATOM 700 O O . THR A 1 86 ? 6.992 7.468 -20.946 1.00 75.50 86 THR A O 1
ATOM 703 N N . THR A 1 87 ? 5.609 5.811 -21.553 1.00 76.56 87 THR A N 1
ATOM 704 C CA . THR A 1 87 ? 4.521 6.225 -20.652 1.00 76.56 87 THR A CA 1
ATOM 705 C C . THR A 1 87 ? 4.890 5.964 -19.198 1.00 76.56 87 THR A C 1
ATOM 707 O O . THR A 1 87 ? 4.690 6.839 -18.358 1.00 76.56 87 THR A O 1
ATOM 710 N N . VAL A 1 88 ? 5.498 4.806 -18.925 1.00 80.88 88 VAL A N 1
ATOM 711 C CA . VAL A 1 88 ? 6.022 4.461 -17.599 1.00 80.88 88 VAL A CA 1
ATOM 712 C C . VAL A 1 88 ? 7.110 5.459 -17.212 1.00 80.88 88 VAL A C 1
ATOM 714 O O . VAL A 1 88 ? 6.964 6.157 -16.212 1.00 80.88 88 VAL A O 1
ATOM 717 N N . LYS A 1 89 ? 8.132 5.647 -18.062 1.00 82.81 89 LYS A N 1
ATOM 718 C CA . LYS A 1 89 ? 9.247 6.582 -17.816 1.00 82.81 89 LYS A CA 1
ATOM 719 C C . LYS A 1 89 ? 8.801 8.013 -17.519 1.00 82.81 89 LYS A C 1
ATOM 721 O O . LYS A 1 89 ? 9.345 8.634 -16.613 1.00 82.81 89 LYS A O 1
ATOM 726 N N . ARG A 1 90 ? 7.796 8.530 -18.236 1.00 85.44 90 ARG A N 1
ATOM 727 C CA . ARG A 1 90 ? 7.247 9.881 -18.002 1.00 85.44 90 ARG A CA 1
ATOM 728 C C . ARG A 1 90 ? 6.605 10.049 -16.626 1.00 85.44 90 ARG A C 1
ATOM 730 O O . ARG A 1 90 ? 6.500 11.174 -16.155 1.00 85.44 90 ARG A O 1
ATOM 737 N N . ARG A 1 91 ? 6.131 8.964 -16.013 1.00 86.19 91 ARG A N 1
ATOM 738 C CA . ARG A 1 91 ? 5.445 8.974 -14.712 1.00 86.19 91 ARG A CA 1
ATOM 739 C C . ARG A 1 91 ? 6.346 8.565 -13.551 1.00 86.19 91 ARG A C 1
ATOM 741 O O . ARG A 1 91 ? 5.999 8.842 -12.411 1.00 86.19 91 ARG A O 1
ATOM 748 N N . LEU A 1 92 ? 7.524 7.999 -13.827 1.00 86.62 92 LEU A N 1
ATOM 749 C CA . LEU A 1 92 ? 8.519 7.706 -12.791 1.00 86.62 92 LEU A CA 1
ATOM 750 C C . LEU A 1 92 ? 8.971 8.968 -12.047 1.00 86.62 92 LEU A C 1
ATOM 752 O O . LEU A 1 92 ? 9.235 8.890 -10.855 1.00 86.62 92 LEU A O 1
ATOM 756 N N . GLY A 1 93 ? 9.014 10.125 -12.720 1.00 87.56 93 GLY A N 1
ATOM 757 C CA . GLY A 1 93 ? 9.357 11.404 -12.089 1.00 87.56 93 GLY A CA 1
ATOM 758 C C . GLY A 1 93 ? 8.488 11.713 -10.867 1.00 87.56 93 GLY A C 1
ATOM 759 O O . GLY A 1 93 ? 9.026 12.057 -9.819 1.00 87.56 93 GLY A O 1
ATOM 760 N N . ASP A 1 94 ? 7.176 11.488 -10.972 1.00 89.50 94 ASP A N 1
ATOM 761 C CA . ASP A 1 94 ? 6.230 11.708 -9.872 1.00 89.50 94 ASP A CA 1
ATOM 762 C C . ASP A 1 94 ? 6.515 10.750 -8.694 1.00 89.50 94 ASP A C 1
ATOM 764 O O . ASP A 1 94 ? 6.427 11.143 -7.532 1.00 89.50 94 ASP A O 1
ATOM 768 N N . LEU A 1 95 ? 6.911 9.503 -8.979 1.00 90.69 95 LEU A N 1
ATOM 769 C CA . LEU A 1 95 ? 7.257 8.511 -7.953 1.00 90.69 95 LEU A CA 1
ATOM 770 C C . LEU A 1 95 ? 8.598 8.810 -7.269 1.00 90.69 95 LEU A C 1
ATOM 772 O O . LEU A 1 95 ? 8.733 8.575 -6.070 1.00 90.69 95 LEU A O 1
ATOM 776 N N . PHE A 1 96 ? 9.575 9.357 -7.997 1.00 91.69 96 PHE A N 1
ATOM 777 C CA . PHE A 1 96 ? 10.848 9.795 -7.417 1.00 91.69 96 PHE A CA 1
ATOM 778 C C . PHE A 1 96 ? 10.685 11.033 -6.540 1.00 91.69 96 PHE A C 1
ATOM 780 O O . PHE A 1 96 ? 11.226 11.079 -5.438 1.00 91.69 96 PHE A O 1
ATOM 787 N N . GLN A 1 97 ? 9.918 12.024 -7.005 1.00 91.25 97 GLN A N 1
ATOM 788 C CA . GLN A 1 97 ? 9.663 13.257 -6.255 1.00 91.25 97 GLN A CA 1
ATOM 789 C C . GLN A 1 97 ? 9.011 12.971 -4.902 1.00 91.25 97 GLN A C 1
ATOM 791 O O . GLN A 1 97 ? 9.414 13.537 -3.890 1.00 91.25 97 GLN A O 1
ATOM 796 N N . ASN A 1 98 ? 8.062 12.034 -4.877 1.00 90.06 98 ASN A N 1
ATOM 797 C CA . ASN A 1 98 ? 7.370 11.619 -3.660 1.00 90.06 98 ASN A CA 1
ATOM 798 C C . ASN A 1 98 ? 8.112 10.528 -2.868 1.00 90.06 98 ASN A C 1
ATOM 800 O O . ASN A 1 98 ? 7.560 10.002 -1.907 1.00 90.06 98 ASN A O 1
ATOM 804 N N . LYS A 1 99 ? 9.354 10.183 -3.248 1.00 92.19 99 LYS A N 1
ATOM 805 C CA . LYS A 1 99 ? 10.182 9.150 -2.596 1.00 92.19 99 LYS A CA 1
ATOM 806 C C . LYS A 1 99 ? 9.491 7.783 -2.480 1.00 92.19 99 LYS A C 1
ATOM 808 O O . LYS A 1 99 ? 9.748 7.035 -1.546 1.00 92.19 99 LYS A O 1
ATOM 813 N N . CYS A 1 100 ? 8.623 7.439 -3.430 1.00 91.88 100 CYS A N 1
ATOM 814 C CA . CYS A 1 100 ? 7.939 6.145 -3.449 1.00 91.88 100 CYS A CA 1
ATOM 815 C C . CYS A 1 100 ? 8.871 5.017 -3.911 1.00 91.88 100 CYS A C 1
ATOM 817 O O . CYS A 1 100 ? 8.717 3.866 -3.506 1.00 91.88 100 CYS A O 1
ATOM 819 N N . ILE A 1 101 ? 9.818 5.345 -4.793 1.00 92.69 101 ILE A N 1
ATOM 820 C CA . ILE A 1 101 ? 10.789 4.403 -5.352 1.00 92.69 101 ILE A CA 1
ATOM 821 C C . ILE A 1 101 ? 12.177 5.039 -5.410 1.00 92.69 101 ILE A C 1
ATOM 823 O O . ILE A 1 101 ? 12.311 6.246 -5.618 1.00 92.69 101 ILE A O 1
ATOM 827 N N . ASN A 1 102 ? 13.205 4.205 -5.314 1.00 92.06 102 ASN A N 1
ATOM 828 C CA . ASN A 1 102 ? 14.590 4.556 -5.586 1.00 92.06 102 ASN A CA 1
ATOM 829 C C . ASN A 1 102 ? 15.173 3.579 -6.618 1.00 92.06 102 ASN A C 1
ATOM 831 O O . ASN A 1 102 ? 14.839 2.396 -6.626 1.00 92.06 102 ASN A O 1
ATOM 835 N N . VAL A 1 103 ? 16.027 4.058 -7.520 1.00 87.75 103 VAL A N 1
ATOM 836 C CA . VAL A 1 103 ? 16.688 3.206 -8.519 1.00 87.75 103 VAL A CA 1
ATOM 837 C C . VAL A 1 103 ? 18.170 3.153 -8.196 1.00 87.75 103 VAL A C 1
ATOM 839 O O . VAL A 1 103 ? 18.899 4.108 -8.451 1.00 87.75 103 VAL A O 1
ATOM 842 N N . ASN A 1 104 ? 18.609 2.014 -7.664 1.00 80.88 104 ASN A N 1
ATOM 843 C CA . ASN A 1 104 ? 19.987 1.809 -7.225 1.00 80.88 104 ASN A CA 1
ATOM 844 C C . ASN A 1 104 ? 20.935 1.661 -8.421 1.00 80.88 104 ASN A C 1
ATOM 846 O O . ASN A 1 104 ? 22.038 2.208 -8.419 1.00 80.88 104 ASN A O 1
ATOM 850 N N . ARG A 1 105 ? 20.512 0.931 -9.465 1.00 76.94 105 ARG A N 1
ATOM 851 C CA . ARG A 1 105 ? 21.293 0.743 -10.697 1.00 76.94 105 ARG A CA 1
ATOM 852 C C . ARG A 1 105 ? 20.405 0.644 -11.928 1.00 76.94 105 ARG A C 1
ATOM 854 O O . ARG A 1 105 ? 19.454 -0.134 -11.967 1.00 76.94 105 ARG A O 1
ATOM 861 N N . GLN A 1 106 ? 20.786 1.372 -12.974 1.00 72.12 106 GLN A N 1
ATOM 862 C CA . GLN A 1 106 ? 20.235 1.218 -14.319 1.00 72.12 106 GLN A CA 1
ATOM 863 C C . GLN A 1 106 ? 21.240 0.437 -15.168 1.00 72.12 106 GLN A C 1
ATOM 865 O O . GLN A 1 106 ? 22.233 0.992 -15.634 1.00 72.12 106 GLN A O 1
ATOM 870 N N . ARG A 1 107 ? 21.015 -0.867 -15.359 1.00 68.25 107 ARG A N 1
ATOM 871 C CA . ARG A 1 107 ? 21.709 -1.621 -16.415 1.00 68.25 107 ARG A CA 1
ATOM 872 C C . ARG A 1 107 ? 20.842 -1.537 -17.666 1.00 68.25 107 ARG A C 1
ATOM 874 O O . ARG A 1 107 ? 19.623 -1.557 -17.548 1.00 68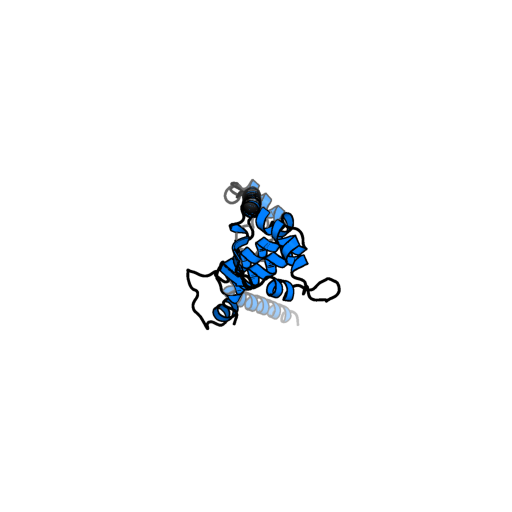.25 107 ARG A O 1
ATOM 881 N N . GLY A 1 108 ? 21.439 -1.472 -18.857 1.00 61.75 108 GLY A N 1
ATOM 882 C CA . GLY A 1 108 ? 20.747 -1.219 -20.138 1.00 61.75 108 GLY A CA 1
ATOM 883 C C . GLY A 1 108 ? 19.540 -2.115 -20.491 1.00 61.75 108 GLY A C 1
ATOM 884 O O . GLY A 1 108 ? 18.879 -1.851 -21.489 1.00 61.75 108 GLY A O 1
ATOM 885 N N . GLY A 1 109 ? 19.222 -3.132 -19.678 1.00 70.56 109 GLY A N 1
ATOM 886 C CA . GLY A 1 109 ? 17.986 -3.915 -19.737 1.00 70.56 109 GLY A CA 1
ATOM 887 C C . GLY A 1 109 ? 17.158 -3.850 -18.445 1.00 70.56 109 GLY A C 1
ATOM 888 O O . GLY A 1 109 ? 16.036 -3.347 -18.458 1.00 70.56 109 GLY A O 1
ATOM 889 N N . ALA A 1 110 ? 17.687 -4.371 -17.333 1.00 79.81 110 ALA A N 1
ATOM 890 C CA . ALA A 1 110 ? 16.966 -4.465 -16.063 1.00 79.81 110 ALA A CA 1
ATOM 891 C C . ALA A 1 110 ? 17.442 -3.419 -15.046 1.00 79.81 110 ALA A C 1
ATOM 893 O O . ALA A 1 110 ? 18.641 -3.165 -14.916 1.00 79.81 110 ALA A O 1
ATOM 894 N N . ASN A 1 111 ? 16.492 -2.841 -14.311 1.00 84.94 111 ASN A N 1
ATOM 895 C CA . ASN A 1 111 ? 16.775 -1.854 -13.275 1.00 84.94 111 ASN A CA 1
ATOM 896 C C . ASN A 1 111 ? 16.652 -2.511 -11.906 1.00 84.94 111 ASN A C 1
ATOM 898 O O . ASN A 1 111 ? 15.699 -3.251 -11.669 1.00 84.94 111 ASN A O 1
ATOM 902 N N . GLU A 1 112 ? 17.610 -2.222 -11.033 1.00 89.56 112 GLU A N 1
ATOM 903 C CA . GLU A 1 112 ? 17.547 -2.550 -9.610 1.00 89.56 112 GLU A CA 1
ATOM 904 C C . GLU A 1 112 ? 16.746 -1.430 -8.931 1.00 89.56 112 GLU A C 1
ATOM 906 O O . GLU A 1 112 ? 17.219 -0.292 -8.830 1.00 89.56 112 GLU A O 1
ATOM 911 N N . ILE A 1 113 ? 15.505 -1.736 -8.553 1.00 90.94 113 ILE A N 1
ATOM 912 C CA . ILE A 1 113 ? 14.539 -0.791 -7.991 1.00 90.94 113 ILE A CA 1
ATOM 913 C C . ILE A 1 113 ? 14.286 -1.175 -6.539 1.00 90.94 113 ILE A C 1
ATOM 915 O O . ILE A 1 113 ? 13.966 -2.326 -6.249 1.00 90.94 113 ILE A O 1
ATOM 919 N N . LEU A 1 114 ? 14.383 -0.193 -5.655 1.00 93.81 114 LEU A N 1
ATOM 920 C CA . LEU A 1 114 ? 13.920 -0.269 -4.282 1.00 93.81 114 LEU A CA 1
ATOM 921 C C . LEU A 1 114 ? 12.566 0.438 -4.197 1.00 93.81 114 LEU A C 1
ATOM 923 O O . LEU A 1 114 ? 12.432 1.593 -4.603 1.00 93.81 114 LEU A O 1
ATOM 927 N N . VAL A 1 115 ? 11.555 -0.268 -3.710 1.00 94.50 115 VAL A N 1
ATOM 928 C CA . VAL A 1 115 ? 10.206 0.262 -3.492 1.00 94.50 115 VAL A CA 1
ATOM 929 C C . VAL A 1 115 ? 10.031 0.486 -1.999 1.00 94.50 115 VAL A C 1
ATOM 931 O O . VAL A 1 115 ? 10.324 -0.409 -1.214 1.00 94.50 115 VAL A O 1
ATOM 934 N N . HIS A 1 116 ? 9.579 1.678 -1.622 1.00 94.94 116 HIS A N 1
ATOM 935 C CA . HIS A 1 116 ? 9.284 2.020 -0.234 1.00 94.94 116 HIS A CA 1
ATOM 936 C C . HIS A 1 116 ? 7.851 1.647 0.120 1.00 94.94 116 HIS A C 1
ATOM 938 O O . HIS A 1 116 ? 6.959 1.774 -0.725 1.00 94.94 116 HIS A O 1
ATOM 944 N N . LEU A 1 117 ? 7.617 1.239 1.367 1.00 94.94 117 LEU A N 1
ATOM 945 C CA . LEU A 1 117 ? 6.262 1.048 1.887 1.00 94.94 117 LEU A CA 1
ATOM 946 C C . LEU A 1 117 ? 5.543 2.397 2.044 1.00 94.94 117 LEU A C 1
ATOM 948 O O . LEU A 1 117 ? 6.195 3.406 2.314 1.00 94.94 117 LEU A O 1
ATOM 952 N N . PRO A 1 118 ? 4.207 2.445 1.941 1.00 93.75 118 PRO A N 1
ATOM 953 C CA . PRO A 1 118 ? 3.446 3.650 2.260 1.00 93.75 118 PRO A CA 1
ATOM 954 C C . PRO A 1 118 ? 3.771 4.243 3.639 1.00 93.75 118 PRO A C 1
ATOM 956 O O . PRO A 1 118 ? 3.920 5.456 3.745 1.00 93.75 118 PRO A O 1
ATOM 959 N N . SER A 1 119 ? 3.977 3.421 4.670 1.00 92.94 119 SER A N 1
ATOM 960 C CA . SER A 1 119 ? 4.421 3.884 6.002 1.00 92.94 119 SER A CA 1
ATOM 961 C C . SER A 1 119 ? 5.841 4.490 6.039 1.00 92.94 119 SER A C 1
ATOM 963 O O . SER A 1 119 ? 6.185 5.289 6.922 1.00 92.94 119 SER A O 1
ATOM 965 N N . GLU A 1 120 ? 6.694 4.150 5.070 1.00 92.38 120 GLU A N 1
ATOM 966 C CA . GLU A 1 120 ? 8.050 4.691 4.923 1.00 92.38 120 GLU A CA 1
ATOM 967 C C . GLU A 1 120 ? 8.073 6.027 4.171 1.00 92.38 120 GLU A C 1
ATOM 969 O O . GLU A 1 120 ? 9.006 6.817 4.343 1.00 92.38 120 GLU A O 1
ATOM 974 N N . ILE A 1 121 ? 7.050 6.299 3.355 1.00 93.69 121 ILE A N 1
ATOM 975 C CA . ILE A 1 121 ? 6.950 7.523 2.560 1.00 93.69 121 ILE A CA 1
ATOM 976 C C . ILE A 1 121 ? 6.594 8.695 3.492 1.00 93.69 121 ILE A C 1
ATOM 978 O O . ILE A 1 121 ? 5.520 8.676 4.094 1.00 93.69 121 ILE A O 1
ATOM 982 N N . PRO A 1 122 ? 7.426 9.756 3.583 1.00 90.75 122 PRO A N 1
ATOM 983 C CA . PRO A 1 122 ? 7.227 10.835 4.557 1.00 90.75 122 PRO A CA 1
ATOM 984 C C . PRO A 1 122 ? 5.847 11.495 4.480 1.00 90.75 122 PRO A C 1
ATOM 986 O O . PRO A 1 122 ? 5.173 11.653 5.490 1.00 90.75 122 PRO A O 1
ATOM 989 N N . THR A 1 123 ? 5.386 11.804 3.267 1.00 90.94 123 THR A N 1
ATOM 990 C CA . THR A 1 123 ? 4.082 12.441 3.042 1.00 90.94 123 THR A CA 1
ATOM 991 C C . THR A 1 123 ? 2.908 11.526 3.383 1.00 90.94 123 THR A C 1
ATOM 993 O O . THR A 1 123 ? 1.868 12.005 3.822 1.00 90.94 123 THR A O 1
ATOM 996 N N . CYS A 1 124 ? 3.048 10.210 3.206 1.00 91.75 124 CYS A N 1
ATOM 997 C CA . CYS A 1 124 ? 2.023 9.254 3.626 1.00 91.75 124 CYS A CA 1
ATOM 998 C C . CYS A 1 124 ? 2.013 9.093 5.147 1.00 91.75 124 CYS A C 1
ATOM 1000 O O . CYS A 1 124 ? 0.937 9.058 5.736 1.00 91.75 124 CYS A O 1
ATOM 1002 N N . ARG A 1 125 ? 3.189 9.059 5.783 1.00 93.25 125 ARG A N 1
ATOM 1003 C CA . ARG A 1 125 ? 3.322 8.970 7.240 1.00 93.25 125 ARG A CA 1
ATOM 1004 C C . ARG A 1 125 ? 2.616 10.118 7.953 1.00 93.25 125 ARG A C 1
ATOM 1006 O O . ARG A 1 125 ? 1.826 9.863 8.851 1.00 93.25 125 ARG A O 1
ATOM 1013 N N . GLU A 1 126 ? 2.817 11.351 7.496 1.00 92.75 126 GLU A N 1
ATOM 1014 C CA . GLU A 1 126 ? 2.126 12.522 8.056 1.00 92.75 126 GLU A CA 1
ATOM 1015 C C . GLU A 1 126 ? 0.594 12.391 7.968 1.00 92.75 126 GLU A C 1
ATOM 1017 O O . GLU A 1 126 ? -0.126 12.793 8.882 1.00 92.75 126 GLU A O 1
ATOM 1022 N N . LEU A 1 127 ? 0.072 11.810 6.880 1.00 92.06 127 LEU A N 1
ATOM 1023 C CA . LEU A 1 127 ? -1.366 11.576 6.725 1.00 92.06 127 LEU A CA 1
ATOM 1024 C C . LEU A 1 127 ? -1.885 10.461 7.639 1.00 92.06 127 LEU A C 1
ATOM 1026 O O . LEU A 1 127 ? -3.001 10.585 8.144 1.00 92.06 127 LEU A O 1
ATOM 1030 N N . ILE A 1 128 ? -1.096 9.402 7.835 1.00 91.31 128 ILE A N 1
ATOM 1031 C CA . ILE A 1 128 ? -1.414 8.297 8.747 1.00 91.31 128 ILE A CA 1
ATOM 1032 C C . ILE A 1 128 ? -1.482 8.829 10.181 1.00 91.31 128 ILE A C 1
ATOM 1034 O O . ILE A 1 128 ? -2.527 8.727 10.816 1.00 91.31 128 ILE A O 1
ATOM 1038 N N . GLU A 1 129 ? -0.428 9.502 10.645 1.00 91.12 129 GLU A N 1
ATOM 1039 C CA . GLU A 1 129 ? -0.345 10.065 12.000 1.00 91.12 129 GLU A CA 1
ATOM 1040 C C . GLU A 1 129 ? -1.468 11.079 12.271 1.00 91.12 129 GLU A C 1
ATOM 1042 O O . GLU A 1 129 ? -2.067 11.105 13.350 1.00 91.12 129 GLU A O 1
ATOM 1047 N N . LYS A 1 130 ? -1.810 11.906 11.275 1.00 90.88 130 LYS A N 1
ATOM 1048 C CA . LYS A 1 130 ? -2.915 12.866 11.388 1.00 90.88 130 LYS A CA 1
ATOM 1049 C C . LYS A 1 130 ? -4.276 12.185 11.531 1.00 90.88 130 LYS A C 1
ATOM 1051 O O . LYS A 1 130 ? -5.150 12.696 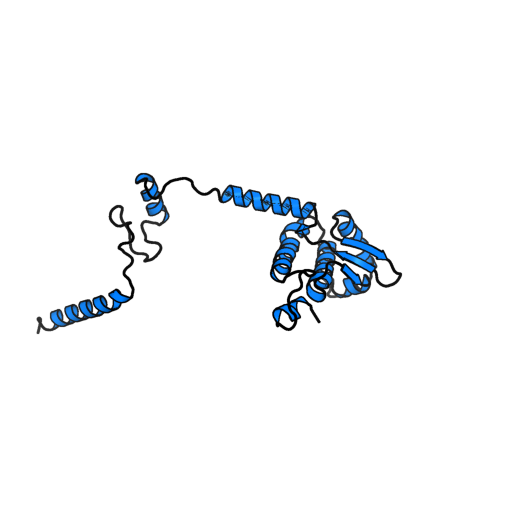12.225 1.00 90.88 130 LYS A O 1
ATOM 1056 N N . GLU A 1 131 ? -4.496 11.072 10.843 1.00 89.31 131 GLU A N 1
ATOM 1057 C CA . GLU A 1 131 ? -5.760 10.348 10.958 1.00 89.31 131 GLU A CA 1
ATOM 1058 C C . GLU A 1 131 ? -5.841 9.551 12.262 1.00 89.31 131 GLU A C 1
ATOM 1060 O O . GLU A 1 131 ? -6.881 9.574 12.916 1.00 89.31 131 GLU A O 1
ATOM 1065 N N . GLU A 1 132 ? -4.747 8.910 12.670 1.00 85.88 132 GLU A N 1
ATOM 1066 C CA . GLU A 1 132 ? -4.659 8.203 13.951 1.00 85.88 132 GLU A CA 1
ATOM 1067 C C . GLU A 1 132 ? -4.886 9.150 15.133 1.00 85.88 132 GLU A C 1
ATOM 1069 O O . GLU A 1 132 ? -5.691 8.857 16.016 1.00 85.88 132 GLU A O 1
ATOM 1074 N N . SER A 1 133 ? -4.265 10.332 15.122 1.00 84.94 133 SER A N 1
ATOM 1075 C CA . SER A 1 133 ? -4.503 11.353 16.151 1.00 84.94 133 SER A CA 1
ATOM 1076 C C . SER A 1 133 ? -5.950 11.857 16.157 1.00 84.94 133 SER A C 1
ATOM 1078 O O . SER A 1 133 ? -6.544 11.984 17.225 1.00 84.94 133 SER A O 1
ATOM 1080 N N . ALA A 1 134 ? -6.567 12.050 14.989 1.00 84.00 134 ALA A N 1
ATOM 1081 C CA . ALA A 1 134 ? -7.977 12.432 14.900 1.00 84.00 134 ALA A CA 1
ATOM 1082 C C . ALA A 1 134 ? -8.944 11.342 15.406 1.00 84.00 134 ALA A C 1
ATOM 1084 O O . ALA A 1 134 ? -10.048 11.660 15.852 1.00 84.00 134 ALA A O 1
ATOM 1085 N N . LEU A 1 135 ? -8.571 10.061 15.320 1.00 79.19 135 LEU A N 1
ATOM 1086 C CA . LEU A 1 135 ? -9.338 8.962 15.917 1.00 79.19 135 LEU A CA 1
ATOM 1087 C C . LEU A 1 135 ? -9.187 8.955 17.441 1.00 79.19 135 LEU A C 1
ATOM 1089 O O . LEU A 1 135 ? -10.194 8.903 18.141 1.00 79.19 135 LEU A O 1
ATOM 1093 N N . LEU A 1 136 ? -7.964 9.119 17.949 1.00 73.69 136 LEU A N 1
ATOM 1094 C CA . LEU A 1 136 ? -7.689 9.207 19.388 1.00 73.69 136 LEU A CA 1
ATOM 1095 C C . LEU A 1 136 ? -8.409 10.389 20.058 1.00 73.69 136 LEU A C 1
ATOM 1097 O O . LEU A 1 136 ? -8.883 10.267 21.185 1.00 73.69 136 LEU A O 1
ATOM 1101 N N . GLU A 1 137 ? -8.536 11.525 19.368 1.00 70.62 137 GLU A N 1
ATOM 1102 C CA . GLU A 1 137 ? -9.318 12.667 19.859 1.00 70.62 137 GLU A CA 1
ATOM 1103 C C . GLU A 1 137 ? -10.819 12.360 19.970 1.00 70.62 137 GLU A C 1
ATOM 1105 O O . GLU A 1 137 ? -11.486 12.874 20.868 1.00 70.62 137 GLU A O 1
ATOM 1110 N N . LYS A 1 138 ? -11.360 11.517 19.083 1.00 68.38 138 LYS A N 1
ATOM 1111 C CA . LYS A 1 138 ? -12.772 11.100 19.121 1.00 68.38 138 LYS A CA 1
ATOM 1112 C C . LYS A 1 138 ? -13.035 10.018 20.158 1.00 68.38 138 LYS A C 1
ATOM 1114 O O . LYS A 1 138 ? -14.119 9.982 20.729 1.00 68.38 138 LYS A O 1
ATOM 1119 N N . GLU A 1 139 ? -12.059 9.152 20.394 1.00 63.94 139 GLU A N 1
ATOM 1120 C CA . GLU A 1 139 ? -12.129 8.050 21.353 1.00 63.94 139 GLU A CA 1
ATOM 1121 C C . GLU A 1 139 ? -11.695 8.462 22.762 1.00 63.94 139 GLU A C 1
ATOM 1123 O O . GLU A 1 139 ? -11.284 7.607 23.546 1.00 63.94 139 GLU A O 1
ATOM 1128 N N . GLN A 1 140 ? -11.780 9.750 23.122 1.00 64.44 140 GLN A N 1
ATOM 1129 C CA . GLN A 1 140 ? -11.551 10.138 24.510 1.00 64.44 140 GLN A CA 1
ATOM 1130 C C . GLN A 1 140 ? -12.496 9.328 25.408 1.00 64.44 140 GLN A C 1
ATOM 1132 O O . GLN A 1 140 ? -13.716 9.487 25.299 1.00 64.44 140 GLN A O 1
ATOM 1137 N N . PRO A 1 141 ? -11.958 8.441 26.271 1.00 65.12 141 PRO A N 1
ATOM 1138 C CA . PRO A 1 141 ? -12.791 7.622 27.123 1.00 65.12 141 PRO A CA 1
ATOM 1139 C C . PRO A 1 141 ? -13.544 8.569 28.038 1.00 65.12 141 PRO A C 1
ATOM 1141 O O . PRO A 1 141 ? -12.940 9.424 28.697 1.00 65.12 141 PRO A O 1
ATOM 1144 N N . ASP A 1 142 ? -14.864 8.435 28.046 1.00 71.62 142 ASP A N 1
ATOM 1145 C CA . ASP A 1 142 ? -15.682 9.218 28.944 1.00 71.62 142 ASP A CA 1
ATOM 1146 C C . ASP A 1 142 ? -15.265 8.886 30.380 1.00 71.62 142 ASP A C 1
ATOM 1148 O O . ASP A 1 142 ? -15.431 7.764 30.857 1.00 71.62 142 ASP A O 1
ATOM 1152 N N . LYS A 1 143 ? -14.646 9.861 31.052 1.00 74.69 143 LYS A N 1
ATOM 1153 C CA . LYS A 1 143 ? -14.186 9.727 32.441 1.00 74.69 143 LYS A CA 1
ATOM 1154 C C . LYS A 1 143 ? -15.350 9.775 33.433 1.00 74.69 143 LYS A C 1
ATOM 1156 O O . LYS A 1 143 ? -15.119 9.706 34.638 1.00 74.69 143 LYS A O 1
ATOM 1161 N N . ALA A 1 144 ? -16.576 9.960 32.948 1.00 76.50 144 ALA A N 1
ATOM 1162 C CA . ALA A 1 144 ? -17.782 9.892 33.744 1.00 76.50 144 ALA A CA 1
ATOM 1163 C C . ALA A 1 144 ? -17.952 8.514 34.393 1.00 76.50 144 ALA A C 1
ATOM 1165 O O . ALA A 1 144 ? -17.938 7.480 33.728 1.00 76.50 144 ALA A O 1
ATOM 1166 N N . ASP A 1 145 ? -18.190 8.514 35.702 1.00 76.69 145 ASP A N 1
ATOM 1167 C CA . ASP A 1 145 ? -18.587 7.311 36.420 1.00 76.69 145 ASP A CA 1
ATOM 1168 C C . ASP A 1 145 ? -20.092 7.066 36.235 1.00 76.69 145 ASP A C 1
ATOM 1170 O O . ASP A 1 145 ? -20.924 7.608 36.958 1.00 76.69 145 ASP A O 1
ATOM 1174 N N . TYR A 1 146 ? -20.440 6.247 35.245 1.00 76.75 146 TYR A N 1
ATOM 1175 C CA . TYR A 1 146 ? -21.812 5.782 35.010 1.00 76.75 146 TYR A CA 1
ATOM 1176 C C . TYR A 1 146 ? -22.254 4.673 35.979 1.00 76.75 146 TYR A C 1
ATOM 1178 O O . TYR A 1 146 ? -23.419 4.266 35.966 1.00 76.75 146 TYR A O 1
ATOM 1186 N N . TYR A 1 147 ? -21.334 4.151 36.798 1.00 71.50 147 TYR A N 1
ATOM 1187 C CA . TYR A 1 147 ? -21.608 3.056 37.718 1.00 71.50 147 TYR A CA 1
ATOM 1188 C C . TYR A 1 147 ? -21.996 3.548 39.105 1.00 71.50 147 TYR A C 1
ATOM 1190 O O . TYR A 1 147 ? -22.898 2.960 39.687 1.00 71.50 147 TYR A O 1
ATOM 1198 N N . SER A 1 148 ? -21.385 4.610 39.632 1.00 77.88 148 SER A N 1
ATOM 1199 C CA . SER A 1 148 ? -21.715 5.132 40.971 1.00 77.88 148 SER A CA 1
ATOM 1200 C C . SER A 1 148 ? -22.733 6.275 40.942 1.00 77.88 148 SER A C 1
ATOM 1202 O O . SER A 1 148 ? -23.560 6.368 41.847 1.00 77.88 148 SER A O 1
ATOM 1204 N N . ASP A 1 149 ? -22.706 7.122 39.908 1.00 80.50 149 ASP A N 1
ATOM 1205 C CA . ASP A 1 149 ? -23.577 8.299 39.795 1.00 80.50 149 ASP A CA 1
ATOM 1206 C C . ASP A 1 149 ? -24.974 7.907 39.280 1.00 80.50 149 ASP A C 1
ATOM 1208 O O . ASP A 1 149 ? -25.138 7.431 38.151 1.00 80.50 149 ASP A O 1
ATOM 1212 N N . SER A 1 150 ? -25.997 8.097 40.118 1.00 79.75 150 SER A N 1
ATOM 1213 C CA . SER A 1 150 ? -27.379 7.737 39.797 1.00 79.75 150 SER A CA 1
ATOM 1214 C C . SER A 1 150 ? -27.958 8.558 38.648 1.00 79.75 150 SER A C 1
ATOM 1216 O O . SER A 1 150 ? -28.701 8.007 37.839 1.00 79.75 150 SER A O 1
ATOM 1218 N N . GLU A 1 151 ? -27.608 9.843 38.532 1.00 82.25 151 GLU A N 1
ATOM 1219 C CA . GLU A 1 151 ? -28.153 10.711 37.477 1.00 82.25 151 GLU A CA 1
ATOM 1220 C C . GLU A 1 151 ? -27.615 10.306 36.103 1.00 82.25 151 GLU A C 1
ATOM 1222 O O . GLU A 1 151 ? -28.354 10.221 35.121 1.00 82.25 151 GLU A O 1
ATOM 1227 N N . ARG A 1 152 ? -26.327 9.963 36.033 1.00 79.38 152 ARG A N 1
ATOM 1228 C CA . ARG A 1 152 ? -25.691 9.518 34.785 1.00 79.38 152 ARG A CA 1
ATOM 1229 C C . ARG A 1 152 ? -26.148 8.131 34.367 1.00 79.38 152 ARG A C 1
ATOM 1231 O O . ARG A 1 152 ? -26.229 7.847 33.174 1.00 79.38 152 ARG A O 1
ATOM 1238 N N . ARG A 1 153 ? -26.500 7.271 35.324 1.00 78.44 153 ARG A N 1
ATOM 1239 C CA . ARG A 1 153 ? -27.054 5.946 35.023 1.00 78.44 153 ARG A CA 1
ATOM 1240 C C . ARG A 1 153 ? -28.392 6.036 34.282 1.00 78.44 153 ARG A C 1
ATOM 1242 O O . ARG A 1 153 ? -28.630 5.257 33.361 1.00 78.44 153 ARG A O 1
ATOM 1249 N N . LEU A 1 154 ? -29.222 7.028 34.613 1.00 82.88 154 LEU A N 1
ATOM 1250 C CA . LEU A 1 154 ? -30.470 7.305 33.893 1.00 82.88 154 LEU A CA 1
ATOM 1251 C C . LEU A 1 154 ? -30.217 7.708 32.433 1.00 82.88 154 LEU A C 1
ATOM 1253 O O . LEU A 1 154 ? -30.961 7.296 31.546 1.00 82.88 154 LEU A O 1
ATOM 1257 N N . MET A 1 155 ? -29.121 8.422 32.155 1.00 84.00 155 MET A N 1
ATOM 1258 C CA . MET A 1 155 ? -28.743 8.775 30.780 1.00 84.00 155 MET A CA 1
ATOM 1259 C C . MET A 1 155 ? -28.449 7.536 29.921 1.00 84.00 155 MET A C 1
ATOM 1261 O O . MET A 1 155 ? -28.768 7.522 28.732 1.00 84.00 155 MET A O 1
ATOM 1265 N N . VAL A 1 156 ? -27.873 6.481 30.511 1.00 81.25 156 VAL A N 1
ATOM 1266 C CA . VAL A 1 156 ? -27.634 5.200 29.821 1.00 81.25 156 VAL A CA 1
ATOM 1267 C C . VAL A 1 156 ? -28.960 4.514 29.489 1.00 81.25 156 VAL A C 1
ATOM 1269 O O . VAL A 1 156 ? -29.144 4.047 28.366 1.00 81.25 156 VAL A O 1
ATOM 1272 N N . LEU A 1 157 ? -29.908 4.512 30.432 1.00 81.31 157 LEU A N 1
ATOM 1273 C CA . LEU A 1 157 ? -31.246 3.956 30.215 1.00 81.31 157 LEU A CA 1
ATOM 1274 C C . LEU A 1 157 ? -31.989 4.688 29.094 1.00 81.31 157 LEU A C 1
ATOM 1276 O O . LEU A 1 157 ? -32.581 4.037 28.234 1.00 81.31 157 LEU A O 1
ATOM 1280 N N . ASP A 1 158 ? -31.928 6.018 29.053 1.00 85.12 158 ASP A N 1
ATOM 1281 C CA . ASP A 1 158 ? -32.578 6.794 27.993 1.00 85.12 158 ASP A CA 1
ATOM 1282 C C . ASP A 1 158 ? -31.903 6.592 26.624 1.00 85.12 158 ASP A C 1
ATOM 1284 O O . ASP A 1 158 ? -32.603 6.450 25.616 1.00 85.12 158 ASP A O 1
ATOM 1288 N N . ARG A 1 159 ? -30.564 6.481 26.571 1.00 84.00 159 ARG A N 1
ATOM 1289 C CA . ARG A 1 159 ? -29.824 6.127 25.340 1.00 84.00 159 ARG A CA 1
ATOM 1290 C C . ARG A 1 159 ? -30.304 4.794 24.766 1.00 84.00 159 ARG A C 1
ATOM 1292 O O . ARG A 1 159 ? -30.540 4.685 23.562 1.00 84.00 159 ARG A O 1
ATOM 1299 N N . ASP A 1 160 ? -30.485 3.806 25.636 1.00 82.62 160 ASP A N 1
ATOM 1300 C CA . ASP A 1 160 ? -30.858 2.441 25.260 1.00 82.62 160 ASP A CA 1
ATOM 1301 C C . ASP A 1 160 ? -32.387 2.256 25.165 1.00 82.62 160 ASP A C 1
ATOM 1303 O O . ASP A 1 160 ? -32.888 1.134 25.078 1.00 82.62 160 ASP A O 1
ATOM 1307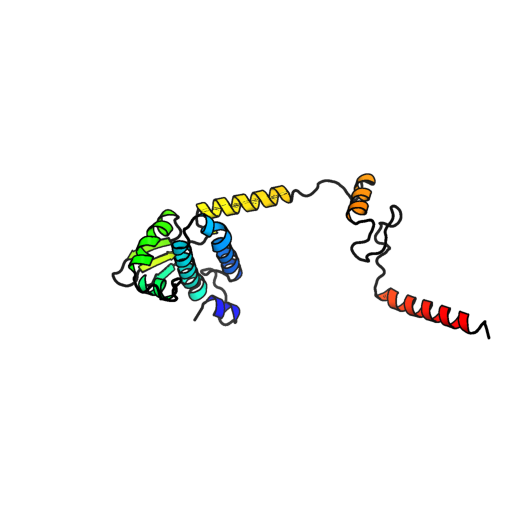 N N . LYS A 1 161 ? -33.152 3.362 25.142 1.00 85.12 161 LYS A N 1
ATOM 1308 C CA . LYS A 1 161 ? -34.625 3.388 25.064 1.00 85.12 161 LYS A CA 1
ATOM 1309 C C . LYS A 1 161 ? -35.297 2.536 26.139 1.00 85.12 161 LYS A C 1
ATOM 1311 O O . LYS A 1 161 ? -36.338 1.931 25.882 1.00 85.12 161 LYS A O 1
ATOM 1316 N N . ARG A 1 162 ? -34.696 2.489 27.330 1.00 84.75 162 ARG A N 1
ATOM 1317 C CA . ARG A 1 162 ? -35.155 1.703 28.480 1.00 84.75 162 ARG A CA 1
ATOM 1318 C C . ARG A 1 162 ? -35.275 0.217 28.154 1.00 84.75 162 ARG A C 1
ATOM 1320 O O . ARG A 1 162 ? -36.168 -0.455 28.653 1.00 84.75 162 ARG A O 1
ATOM 1327 N N . LYS A 1 163 ? -34.380 -0.303 27.311 1.00 84.00 163 LYS A N 1
ATOM 1328 C CA . LYS A 1 163 ? -34.303 -1.727 26.984 1.00 84.00 163 LYS A CA 1
ATOM 1329 C C . LYS A 1 163 ? -32.945 -2.287 27.337 1.00 84.00 163 LYS A C 1
ATOM 1331 O O . LYS A 1 163 ? -31.914 -1.668 27.091 1.00 84.00 163 LYS A O 1
ATOM 1336 N N . CYS A 1 164 ? -32.942 -3.503 27.865 1.00 79.88 164 CYS A N 1
ATOM 1337 C CA . CYS A 1 164 ? -31.701 -4.224 28.072 1.00 79.88 164 CYS A CA 1
ATOM 1338 C C . CYS A 1 164 ? -31.069 -4.579 26.719 1.00 79.88 164 CYS A C 1
ATOM 1340 O O . CYS A 1 164 ? -31.715 -5.198 25.877 1.00 79.88 164 CYS A O 1
ATOM 1342 N N . ILE A 1 165 ? -29.782 -4.281 26.536 1.00 80.50 165 ILE A N 1
ATOM 1343 C CA . ILE A 1 165 ? -29.033 -4.653 25.322 1.00 80.50 165 ILE A CA 1
ATOM 1344 C C . ILE A 1 165 ? -28.981 -6.180 25.131 1.00 80.50 165 ILE A C 1
ATOM 1346 O O . ILE A 1 165 ? -28.990 -6.663 24.002 1.00 80.50 165 ILE A O 1
ATOM 1350 N N . TYR A 1 166 ? -28.942 -6.944 26.226 1.00 77.06 166 TYR A N 1
ATOM 1351 C CA . TYR A 1 166 ? -28.721 -8.391 26.183 1.00 77.06 166 TYR A CA 1
ATOM 1352 C C . TYR A 1 166 ? -30.003 -9.205 25.996 1.00 77.06 166 TYR A C 1
ATOM 1354 O O . TYR A 1 166 ? -30.002 -10.167 25.233 1.00 77.06 166 TYR A O 1
ATOM 1362 N N . CYS A 1 167 ? -31.090 -8.851 26.688 1.00 77.88 167 CYS A N 1
ATOM 1363 C CA . CYS A 1 167 ? -32.347 -9.609 26.643 1.00 77.88 167 CYS A CA 1
ATOM 1364 C C . CYS A 1 167 ? -33.516 -8.854 25.997 1.00 77.88 167 CYS A C 1
ATOM 1366 O O . CYS A 1 167 ? -34.575 -9.446 25.812 1.00 77.88 167 CYS A O 1
ATOM 1368 N N . LEU A 1 168 ? -33.335 -7.577 25.634 1.00 78.38 168 LEU A N 1
ATOM 1369 C CA . LEU A 1 168 ? -34.344 -6.715 24.995 1.00 78.38 168 LEU A CA 1
ATOM 1370 C C . LEU A 1 168 ? -35.630 -6.494 25.813 1.00 78.38 168 LEU A C 1
ATOM 1372 O O . LEU A 1 168 ? -36.603 -5.957 25.282 1.00 78.38 168 LEU A O 1
ATOM 1376 N N . ILE A 1 169 ? -35.627 -6.882 27.091 1.00 81.12 169 ILE A N 1
ATOM 1377 C CA . ILE A 1 169 ? -36.712 -6.633 28.046 1.00 81.12 169 ILE A CA 1
ATOM 1378 C C . ILE A 1 169 ? -36.720 -5.144 28.407 1.00 81.12 169 ILE A C 1
ATOM 1380 O O . ILE A 1 169 ? -35.662 -4.510 28.426 1.00 81.12 169 ILE A O 1
ATOM 1384 N N . ASP A 1 170 ? -37.905 -4.596 28.674 1.00 81.88 170 ASP A N 1
ATOM 1385 C CA . ASP A 1 170 ? -38.062 -3.226 29.156 1.00 81.88 170 ASP A CA 1
ATOM 1386 C C . ASP A 1 170 ? -37.532 -3.106 30.594 1.00 81.88 170 ASP A C 1
ATOM 1388 O O . ASP A 1 170 ? -37.846 -3.914 31.468 1.00 81.88 170 ASP A O 1
ATOM 1392 N N . VAL A 1 171 ? -36.707 -2.092 30.826 1.00 82.25 171 VAL A N 1
ATOM 1393 C CA . VAL A 1 171 ? -35.948 -1.877 32.056 1.00 82.25 171 VAL A CA 1
ATOM 1394 C C . VAL A 1 171 ? -36.339 -0.534 32.661 1.00 82.25 171 VAL A C 1
ATOM 1396 O O . VAL A 1 171 ? -36.356 0.492 31.982 1.00 82.25 171 VAL A O 1
ATOM 1399 N N . SER A 1 172 ? -36.640 -0.534 33.954 1.00 78.00 172 SER A N 1
ATOM 1400 C CA . SER A 1 172 ? -36.961 0.664 34.731 1.00 78.00 172 SER A CA 1
ATOM 1401 C C . SER A 1 172 ? -35.807 1.081 35.643 1.00 78.00 172 SER A C 1
ATOM 1403 O O . SER A 1 172 ? -34.835 0.351 35.835 1.00 78.00 172 SER A O 1
ATOM 1405 N N . GLU A 1 173 ? -35.950 2.252 36.258 1.00 76.12 173 GLU A N 1
ATOM 1406 C CA . GLU A 1 173 ? -35.011 2.805 37.243 1.00 76.12 173 GLU A CA 1
ATOM 1407 C C . GLU A 1 173 ? -34.849 1.923 38.486 1.00 76.12 173 GLU A C 1
ATOM 1409 O O . GLU A 1 173 ? -33.892 2.105 39.219 1.00 76.12 173 GLU A O 1
ATOM 1414 N N . ASP A 1 174 ? -35.714 0.931 38.694 1.00 71.75 174 ASP A N 1
ATOM 1415 C CA . ASP A 1 174 ? -35.623 -0.015 39.812 1.00 71.75 174 ASP A CA 1
ATOM 1416 C C . ASP A 1 174 ? -35.130 -1.409 39.380 1.00 71.75 174 ASP A C 1
ATOM 1418 O O . ASP A 1 174 ? -34.788 -2.236 40.220 1.00 71.75 174 ASP A O 1
ATOM 1422 N N . SER A 1 175 ? -35.095 -1.691 38.070 1.00 70.00 175 SER A N 1
ATOM 1423 C CA . SER A 1 175 ? -34.840 -3.030 37.504 1.00 70.00 175 SER A CA 1
ATOM 1424 C C . SER A 1 175 ? -33.652 -3.086 36.535 1.00 70.00 175 SER A C 1
ATOM 1426 O O . SER A 1 175 ? -33.470 -4.074 35.828 1.00 70.00 175 SER A O 1
ATOM 1428 N N . TYR A 1 176 ? -32.819 -2.041 36.512 1.00 67.69 176 TYR A N 1
ATOM 1429 C CA . TYR A 1 176 ? -31.646 -1.925 35.632 1.00 67.69 176 TYR A CA 1
ATOM 1430 C C . TYR A 1 176 ? -30.440 -2.774 36.031 1.00 67.69 176 TYR A C 1
ATOM 1432 O O . TYR A 1 176 ? -29.453 -2.831 35.296 1.00 67.69 176 TYR A O 1
ATOM 1440 N N . VAL A 1 177 ? -30.494 -3.416 37.194 1.00 65.62 177 VAL A N 1
ATOM 1441 C CA . VAL A 1 177 ? -29.465 -4.357 37.635 1.00 65.62 177 VAL A CA 1
ATOM 1442 C C . VAL A 1 177 ? -29.654 -5.681 36.882 1.00 65.62 177 VAL A C 1
ATOM 1444 O O . VAL A 1 177 ? -30.777 -6.070 36.575 1.00 65.62 177 VAL A O 1
ATOM 1447 N N . LEU A 1 178 ? -28.544 -6.361 36.576 1.00 59.38 178 LEU A N 1
ATOM 1448 C CA . LEU A 1 178 ? -28.399 -7.535 35.691 1.00 59.38 178 LEU A CA 1
ATOM 1449 C C . LEU A 1 178 ? -29.235 -8.792 36.044 1.00 59.38 178 LEU A C 1
ATOM 1451 O O . LEU A 1 178 ? -29.034 -9.845 35.437 1.00 59.38 178 LEU A O 1
ATOM 1455 N N . ASP A 1 179 ? -30.199 -8.701 36.957 1.00 61.94 179 ASP A N 1
ATOM 1456 C CA . ASP A 1 179 ? -31.048 -9.809 37.413 1.00 61.94 179 ASP A CA 1
ATOM 1457 C C . ASP A 1 179 ? -32.034 -10.314 36.343 1.00 61.94 179 ASP A C 1
ATOM 1459 O O . ASP A 1 179 ? -32.699 -11.333 36.520 1.00 61.94 179 ASP A O 1
ATOM 1463 N N . HIS A 1 180 ? -32.108 -9.649 35.189 1.00 64.50 180 HIS A N 1
ATOM 1464 C CA . HIS A 1 180 ? -32.916 -10.083 34.048 1.00 64.50 180 HIS A CA 1
ATOM 1465 C C . HIS A 1 180 ? -32.211 -11.116 33.139 1.00 64.50 180 HIS A C 1
ATOM 1467 O O . HIS A 1 180 ? -32.828 -11.624 32.200 1.00 64.50 180 HIS A O 1
ATOM 1473 N N . ILE A 1 181 ? -30.923 -11.429 33.360 1.00 60.34 181 ILE A N 1
ATOM 1474 C CA . ILE A 1 181 ? -30.210 -12.486 32.618 1.00 60.34 181 ILE A CA 1
ATOM 1475 C C . ILE A 1 181 ? -30.417 -13.821 33.338 1.00 60.34 181 ILE A C 1
ATOM 1477 O O . ILE A 1 181 ? -29.679 -14.178 34.252 1.00 60.34 181 ILE A O 1
ATOM 1481 N N . ILE A 1 182 ? -31.422 -14.584 32.907 1.00 63.16 182 ILE A N 1
ATOM 1482 C CA . ILE A 1 182 ? -31.658 -15.937 33.423 1.00 63.16 182 ILE A CA 1
ATOM 1483 C C . ILE A 1 182 ? -30.723 -16.916 32.688 1.00 63.16 182 ILE A C 1
ATOM 1485 O O . ILE A 1 182 ? -30.794 -17.013 31.460 1.00 63.16 182 ILE A O 1
ATOM 1489 N N . PRO A 1 183 ? -29.866 -17.678 33.395 1.00 58.19 183 PRO A N 1
ATOM 1490 C CA . PRO A 1 183 ? -29.046 -18.722 32.788 1.00 58.19 183 PRO A CA 1
ATOM 1491 C C . PRO A 1 183 ? -29.906 -19.742 32.033 1.00 58.19 183 PRO A C 1
ATOM 1493 O O . PRO A 1 183 ? -30.921 -20.216 32.546 1.00 58.19 183 PRO A O 1
ATOM 1496 N N . ALA A 1 184 ? -29.467 -20.158 30.842 1.00 55.19 184 ALA A N 1
ATOM 1497 C CA . ALA A 1 184 ? -30.184 -21.138 30.018 1.00 55.19 184 ALA A CA 1
ATOM 1498 C C . ALA A 1 184 ? -30.434 -22.486 30.732 1.00 55.19 184 ALA A C 1
ATOM 1500 O O . ALA A 1 184 ? -31.385 -23.192 30.400 1.00 55.19 184 ALA A O 1
ATOM 1501 N N . SER A 1 185 ? -29.638 -22.825 31.753 1.00 56.28 185 SER A N 1
ATOM 1502 C CA . SER A 1 185 ? -29.851 -24.007 32.600 1.00 56.28 185 SER A CA 1
ATOM 1503 C C . SER A 1 185 ? -31.146 -23.949 33.423 1.00 56.28 185 SER A C 1
ATOM 1505 O O . SER A 1 185 ? -31.705 -24.995 33.741 1.00 56.28 185 SER A O 1
ATOM 1507 N N . ILE A 1 186 ? -31.648 -22.750 33.734 1.00 53.62 186 ILE A N 1
ATOM 1508 C CA . ILE A 1 186 ? -32.886 -22.525 34.498 1.00 53.62 186 ILE A CA 1
ATOM 1509 C C . ILE A 1 186 ? -34.099 -22.403 33.557 1.00 53.62 186 ILE A C 1
ATOM 1511 O O . ILE A 1 186 ? -35.220 -22.757 33.917 1.00 53.62 186 ILE A O 1
ATOM 1515 N N . PHE A 1 187 ? -33.898 -21.983 32.306 1.00 46.19 187 PHE A N 1
ATOM 1516 C CA . PHE A 1 187 ? -34.988 -21.831 31.332 1.00 46.19 187 PHE A CA 1
ATOM 1517 C C . PHE A 1 187 ? -35.711 -23.163 31.027 1.00 46.19 187 PHE A C 1
ATOM 1519 O O . PHE A 1 187 ? -36.927 -23.202 30.811 1.00 46.19 187 PHE A O 1
ATOM 1526 N N . LEU A 1 188 ? -34.984 -24.284 31.092 1.00 44.44 188 LEU A N 1
ATOM 1527 C CA . LEU A 1 188 ? -35.540 -25.629 30.909 1.00 44.44 188 LEU A CA 1
ATOM 1528 C C . LEU A 1 188 ? -36.454 -26.085 32.060 1.00 44.44 188 LEU A C 1
ATOM 1530 O O . LEU A 1 188 ? -37.364 -26.868 31.805 1.00 44.44 188 LEU A O 1
ATOM 1534 N N . SER A 1 189 ? -36.281 -25.588 33.291 1.00 44.12 189 SER A N 1
ATOM 1535 C CA . SER A 1 189 ? -37.133 -25.969 34.435 1.00 44.12 189 SER A CA 1
ATOM 1536 C C . SER A 1 189 ? -38.389 -25.098 34.584 1.00 44.12 189 SER A C 1
ATOM 1538 O O . SER A 1 189 ? -39.402 -25.536 35.137 1.00 44.12 189 SER A O 1
ATOM 1540 N N . ILE A 1 190 ? -38.364 -23.873 34.054 1.00 48.69 190 ILE A N 1
ATOM 1541 C CA . ILE A 1 190 ? -39.516 -22.958 34.091 1.00 48.69 190 ILE A CA 1
ATOM 1542 C C . ILE A 1 190 ? -40.505 -23.266 32.953 1.00 48.69 190 ILE A C 1
ATOM 1544 O O . ILE A 1 190 ? -41.719 -23.221 33.163 1.00 48.69 190 ILE A O 1
ATOM 1548 N N . SER A 1 191 ? -40.018 -23.656 31.767 1.00 42.19 191 SER A N 1
ATOM 1549 C CA . SER A 1 191 ? -40.886 -24.002 30.626 1.00 42.19 191 SER A CA 1
ATOM 1550 C C . SER A 1 191 ? -41.747 -25.255 30.857 1.00 42.19 191 SER A C 1
ATOM 1552 O O . SER A 1 191 ? -42.873 -25.331 30.363 1.00 42.19 191 SER A O 1
ATOM 1554 N N . THR A 1 192 ? -41.273 -26.209 31.663 1.00 42.12 192 THR A N 1
ATOM 1555 C CA . THR A 1 192 ? -42.065 -27.360 32.120 1.00 42.12 192 THR A CA 1
ATOM 1556 C C . THR A 1 192 ? -43.103 -26.956 33.166 1.00 42.12 192 THR A C 1
ATOM 1558 O O . THR A 1 192 ? -44.238 -27.416 33.099 1.00 42.12 192 THR A O 1
ATOM 1561 N N . SER A 1 193 ? -42.777 -26.030 34.068 1.00 39.84 193 SER A N 1
ATOM 1562 C CA . SER A 1 193 ? -43.691 -25.583 35.133 1.00 39.84 193 SER A CA 1
ATOM 1563 C C . SER A 1 193 ? -44.864 -24.725 34.622 1.00 39.84 193 SER A C 1
ATOM 1565 O O . SER A 1 193 ? -45.961 -24.782 35.178 1.00 39.84 193 SER A O 1
ATOM 1567 N N . LEU A 1 194 ? -44.671 -23.955 33.542 1.00 42.59 194 LEU A N 1
ATOM 1568 C CA . LEU A 1 194 ? -45.741 -23.171 32.897 1.00 42.59 194 LEU A CA 1
ATOM 1569 C C . LEU A 1 194 ? -46.663 -24.019 32.001 1.00 42.59 194 LEU A C 1
ATOM 1571 O O . LEU A 1 194 ? -47.851 -23.713 31.884 1.00 42.59 194 LEU A O 1
ATOM 1575 N N . LYS A 1 195 ? -46.157 -25.112 31.409 1.00 38.81 195 LYS A N 1
ATOM 1576 C CA . LYS A 1 195 ? -46.995 -26.063 30.655 1.00 38.81 195 LYS A CA 1
ATOM 1577 C C . LYS A 1 195 ? -47.906 -26.898 31.556 1.00 38.81 195 LYS A C 1
ATOM 1579 O O . LYS A 1 195 ? -49.030 -27.166 31.164 1.00 38.81 195 LYS A O 1
ATOM 1584 N N . VAL A 1 196 ? -47.465 -27.253 32.764 1.00 41.69 196 VAL A N 1
ATOM 1585 C CA . VAL A 1 196 ? -48.290 -28.044 33.700 1.00 41.69 196 VAL A CA 1
ATOM 1586 C C . VAL A 1 196 ? -49.454 -27.219 34.268 1.00 41.69 196 VAL A C 1
ATOM 1588 O O . VAL A 1 196 ? -50.570 -27.718 34.376 1.00 41.69 196 VAL A O 1
ATOM 1591 N N . LYS A 1 197 ? -49.250 -25.922 34.542 1.00 37.81 197 LYS A N 1
ATOM 1592 C CA . LYS A 1 197 ? -50.326 -25.050 35.053 1.00 37.81 197 LYS A CA 1
ATOM 1593 C C . LYS A 1 197 ? -51.402 -24.690 34.025 1.00 37.81 197 LYS A C 1
ATOM 1595 O O . LYS A 1 197 ? -52.498 -24.315 34.424 1.00 37.81 197 LYS A O 1
ATOM 1600 N N . SER A 1 198 ? -51.104 -24.765 32.727 1.00 41.12 198 SER A N 1
ATOM 1601 C CA . SER A 1 198 ? -52.102 -24.496 31.680 1.00 41.12 198 SER A CA 1
ATOM 1602 C C . SER A 1 198 ? -52.998 -25.703 31.403 1.00 41.12 198 SER A C 1
ATOM 1604 O O . SER A 1 198 ? -54.154 -25.507 31.053 1.00 41.12 198 SER A O 1
ATOM 1606 N N . THR A 1 199 ? -52.522 -26.928 31.643 1.00 42.69 199 THR A N 1
ATOM 1607 C CA . THR A 1 199 ? -53.333 -28.145 31.479 1.00 42.69 199 THR A CA 1
ATOM 1608 C C . THR A 1 199 ? -54.268 -28.414 32.661 1.00 42.69 199 THR A C 1
ATOM 1610 O O . THR A 1 199 ? -55.388 -28.862 32.453 1.00 42.69 199 THR A O 1
ATOM 1613 N N . GLU A 1 200 ? -53.881 -28.071 33.896 1.00 41.34 200 GLU A N 1
ATOM 1614 C CA . GLU A 1 200 ? -54.753 -28.259 35.076 1.00 41.34 200 GLU A CA 1
ATOM 1615 C C . GLU A 1 200 ? -55.927 -27.260 35.141 1.00 41.34 200 GLU A C 1
ATOM 1617 O O . GLU A 1 200 ? -56.914 -27.506 35.829 1.00 41.34 200 GLU A O 1
ATOM 1622 N N . ALA A 1 201 ? -55.856 -26.141 34.409 1.00 43.22 201 ALA A N 1
ATOM 1623 C CA . ALA A 1 201 ? -56.941 -25.161 34.339 1.00 43.22 201 ALA A CA 1
ATOM 1624 C C . ALA A 1 201 ? -58.032 -25.520 33.306 1.00 43.22 201 ALA A C 1
ATOM 1626 O O . ALA A 1 201 ? -59.144 -25.005 33.411 1.00 43.22 201 ALA A O 1
ATOM 1627 N N . GLU A 1 202 ? -57.747 -26.400 32.337 1.00 42.25 202 GLU A N 1
ATOM 1628 C CA . GLU A 1 202 ? -58.727 -26.842 31.328 1.00 42.25 202 GLU A CA 1
ATOM 1629 C C . GLU A 1 202 ? -59.557 -28.060 31.774 1.00 42.25 202 GLU A C 1
ATOM 1631 O O . GLU A 1 202 ? -60.696 -28.202 31.336 1.00 42.25 202 GLU A O 1
ATOM 1636 N N . GLU A 1 203 ? -59.067 -28.897 32.696 1.00 43.91 203 GLU A N 1
ATOM 1637 C CA . GLU A 1 203 ? -59.824 -30.058 33.210 1.00 43.91 203 GLU A CA 1
ATOM 1638 C C . GLU A 1 203 ? -60.798 -29.725 34.359 1.00 43.91 203 GLU A C 1
ATOM 1640 O O . GLU A 1 203 ? -61.619 -30.558 34.730 1.00 43.91 203 GLU A O 1
ATOM 1645 N N . ALA A 1 204 ? -60.776 -28.503 34.899 1.00 43.78 204 ALA A N 1
ATOM 1646 C CA . ALA A 1 204 ? -61.704 -28.061 35.949 1.00 43.78 204 ALA A CA 1
ATOM 1647 C C . ALA A 1 204 ? -63.001 -27.409 35.412 1.00 43.78 204 ALA A C 1
ATOM 1649 O O . ALA A 1 204 ? -63.772 -26.841 36.188 1.00 43.78 204 ALA A O 1
ATOM 1650 N N . LEU A 1 205 ? -63.234 -27.455 34.093 1.00 43.38 205 LEU A N 1
ATOM 1651 C CA . LEU A 1 205 ? -64.341 -26.771 33.408 1.00 43.38 205 LEU A CA 1
ATOM 1652 C C . LEU A 1 205 ? -65.193 -27.687 32.503 1.00 43.38 205 LEU A C 1
ATOM 1654 O O . LEU A 1 205 ? -65.928 -27.180 31.653 1.00 43.38 205 LEU A O 1
ATOM 1658 N N . ILE A 1 206 ? -65.142 -29.011 32.710 1.00 39.91 206 ILE A N 1
ATOM 1659 C CA . ILE A 1 206 ? -66.036 -30.002 32.073 1.00 39.91 206 ILE A CA 1
ATOM 1660 C C . ILE A 1 206 ? -66.843 -30.745 33.137 1.00 39.91 206 ILE A C 1
ATOM 1662 O O . ILE A 1 206 ? -66.227 -31.231 34.111 1.00 39.91 206 ILE A O 1
#